Protein AF-A0A7S4HFY6-F1 (afdb_monomer)

Solvent-accessible surface area (backbone atoms only — not comparable to full-atom values): 11626 Å² total; per-residue (Å²): 140,88,80,83,82,82,87,77,89,88,86,88,75,93,57,52,72,69,45,31,59,57,44,48,67,85,54,66,91,51,78,26,32,51,39,30,39,24,33,45,36,43,56,51,23,51,42,40,44,56,41,41,54,79,74,34,48,90,50,49,88,82,44,57,68,70,56,42,44,54,51,50,44,55,39,44,52,53,34,22,58,55,34,53,79,43,59,32,25,39,31,51,62,73,52,61,22,28,47,43,51,46,68,62,47,64,70,71,58,80,90,86,56,68,73,46,76,46,72,65,55,13,42,46,51,17,51,29,38,50,65,54,52,55,75,42,34,63,61,50,48,52,54,51,51,53,51,46,66,76,31,98,78,50,50,69,82,77,54,61,43,44,55,48,48,24,41,68,70,33,40,35,48,65,70,76,73,77,73,75,76,72,78,75,68,83,73,83,77,85,85,86,88,88,83,82,89,134

Secondary structure (DSSP, 8-state):
--------S-SSSTTHHHHHTTSSTTS-SSTTHHHHHHHHHHHHHHHHHHHHHHHTTTTGGGS-HHHHHHHHHHHHHHHHHHHTTS-EEEESSGGG-EEEEHHHHHHH-----S-EE-HHHHHHHHHHIIIIITTTHHHHHHHHHHHHHHSTT--GGG--HHIIIIIIIS--SPPPP---------------------

Sequence (198 aa):
EGFGMSALCFVVIVASASVSARFLPNVEDGPSAESLRCSGCEIVANKLYAALDSKIAKGFKGWPEETRLKKVKAAMKKSCATIKDMQICQMGDGKERRFEDFNAKMQEGGSMSNLSMMPEHANGLADACEGSVIDHAKDLVATMSASVASKRKARLLDFKMRSVVCEQILNVCAKPEPEHQSRFGGDDDDDDDDDREL

Mean predicted aligned error: 13.06 Å

Organism: NCBI:txid72548

Structure (mmCIF, N/CA/C/O backbone):
data_AF-A0A7S4HFY6-F1
#
_entry.id   AF-A0A7S4HFY6-F1
#
loop_
_atom_site.group_PDB
_atom_site.id
_atom_site.type_symbol
_atom_site.label_atom_id
_atom_site.label_alt_id
_atom_site.label_comp_id
_atom_site.label_asym_id
_atom_site.label_entity_id
_atom_site.label_seq_id
_atom_site.pdbx_PDB_ins_code
_atom_site.Cartn_x
_atom_site.Cartn_y
_atom_site.Cartn_z
_atom_site.occupancy
_atom_site.B_iso_or_equiv
_atom_site.auth_seq_id
_atom_site.auth_comp_id
_atom_site.auth_asym_id
_atom_site.auth_atom_id
_atom_site.pdbx_PDB_model_num
ATOM 1 N N . GLU A 1 1 ? -42.250 24.691 7.820 1.00 36.75 1 GLU A N 1
ATOM 2 C CA . GLU A 1 1 ? -41.767 24.420 6.448 1.00 36.75 1 GLU A CA 1
ATOM 3 C C . GLU A 1 1 ? -40.457 25.193 6.300 1.00 36.75 1 GLU A C 1
ATOM 5 O O . GLU A 1 1 ? -40.461 26.376 6.579 1.00 36.75 1 GLU A O 1
ATOM 10 N N . GLY A 1 2 ? -39.263 24.654 6.082 1.00 41.03 2 GLY A N 1
ATOM 11 C CA . GLY A 1 2 ? -38.848 23.383 5.512 1.00 41.03 2 GLY A CA 1
ATOM 12 C C . GLY A 1 2 ? -37.835 23.687 4.408 1.00 41.03 2 GLY A C 1
ATOM 13 O O . GLY A 1 2 ? -38.227 23.709 3.257 1.00 41.03 2 GLY A O 1
ATOM 14 N N . PHE A 1 3 ? -36.566 23.944 4.745 1.00 34.03 3 PHE A N 1
ATOM 15 C CA . PHE A 1 3 ? -35.449 23.863 3.792 1.00 34.03 3 PHE A CA 1
ATOM 16 C C . PHE A 1 3 ? -34.196 23.385 4.532 1.00 34.03 3 PHE A C 1
ATOM 18 O O . PHE A 1 3 ? -33.441 24.157 5.119 1.00 34.03 3 PHE A O 1
ATOM 25 N N . GLY A 1 4 ? -34.025 22.063 4.554 1.00 35.41 4 GLY A N 1
ATOM 26 C CA . GLY A 1 4 ? -32.786 21.421 4.967 1.00 35.41 4 GLY A CA 1
ATOM 27 C C . GLY A 1 4 ? -31.754 21.566 3.855 1.00 35.41 4 GLY A C 1
ATOM 28 O O . GLY A 1 4 ? -31.895 20.962 2.794 1.00 35.41 4 GLY A O 1
ATOM 29 N N . MET A 1 5 ? -30.716 22.363 4.093 1.00 36.34 5 MET A N 1
ATOM 30 C CA . MET A 1 5 ? -29.532 22.386 3.238 1.00 36.34 5 MET A CA 1
ATOM 31 C C . MET A 1 5 ? -28.728 21.109 3.503 1.00 36.34 5 MET A C 1
ATOM 33 O O . MET A 1 5 ? -28.044 20.981 4.518 1.00 36.34 5 MET A O 1
ATOM 37 N N . SER A 1 6 ? -28.844 20.144 2.588 1.00 38.31 6 SER A N 1
ATOM 38 C CA . SER A 1 6 ? -27.922 19.012 2.479 1.00 38.31 6 SER A CA 1
ATOM 39 C C . SER A 1 6 ? -26.538 19.539 2.111 1.00 38.31 6 SER A C 1
ATOM 41 O O . SER A 1 6 ? -26.256 19.825 0.952 1.00 38.31 6 SER A O 1
ATOM 43 N N . ALA A 1 7 ? -25.678 19.679 3.113 1.00 46.34 7 ALA A N 1
ATOM 44 C CA . ALA A 1 7 ? -24.264 19.985 2.954 1.00 46.34 7 ALA A CA 1
ATOM 45 C C . ALA A 1 7 ? -23.445 18.690 3.024 1.00 46.34 7 ALA A C 1
ATOM 47 O O . ALA A 1 7 ? -22.759 18.452 4.010 1.00 46.34 7 ALA A O 1
ATOM 48 N N . LEU A 1 8 ? -23.532 17.818 2.016 1.00 47.03 8 LEU A N 1
ATOM 49 C CA . LEU A 1 8 ? -22.660 16.643 1.904 1.00 47.03 8 LEU A CA 1
ATOM 50 C C . LEU A 1 8 ? -22.388 16.325 0.424 1.00 47.03 8 LEU A C 1
ATOM 52 O O . LEU A 1 8 ? -23.313 16.315 -0.378 1.00 47.03 8 LEU A O 1
ATOM 56 N N . CYS A 1 9 ? -21.126 16.001 0.118 1.00 36.78 9 CYS A N 1
ATOM 57 C CA . CYS A 1 9 ? -20.580 15.525 -1.171 1.00 36.78 9 CYS A CA 1
ATOM 58 C C . CYS A 1 9 ? -20.010 16.554 -2.166 1.00 36.78 9 CYS A C 1
ATOM 60 O O . CYS A 1 9 ? -20.198 16.407 -3.366 1.00 36.78 9 CYS A O 1
ATOM 62 N N . PHE A 1 10 ? -19.216 17.527 -1.710 1.00 33.62 10 PHE A N 1
ATOM 63 C CA . PHE A 1 10 ? -18.368 18.325 -2.615 1.00 33.62 10 PHE A CA 1
ATOM 64 C C . PHE A 1 10 ? -16.946 18.531 -2.069 1.00 33.62 10 PHE A C 1
ATOM 66 O O . PHE A 1 10 ? -16.496 19.658 -1.921 1.00 33.62 10 PHE A O 1
ATOM 73 N N . VAL A 1 11 ? -16.212 17.458 -1.740 1.00 39.31 11 VAL A N 1
ATOM 74 C CA . VAL A 1 11 ? -14.759 17.569 -1.462 1.00 39.31 11 VAL A CA 1
ATOM 75 C C . VAL A 1 11 ? -13.975 16.308 -1.866 1.00 39.31 11 VAL A C 1
ATOM 77 O O . VAL A 1 11 ? -13.240 15.790 -1.046 1.00 39.31 11 VAL A O 1
ATOM 80 N N . VAL A 1 12 ? -14.090 15.768 -3.089 1.00 43.12 12 VAL A N 1
ATOM 81 C CA . VAL A 1 12 ? -13.061 14.820 -3.605 1.00 43.12 12 VAL A CA 1
ATOM 82 C C . VAL A 1 12 ? -13.013 14.794 -5.146 1.00 43.12 12 VAL A C 1
ATOM 84 O O . VAL A 1 12 ? -13.206 13.749 -5.747 1.00 43.12 12 VAL A O 1
ATOM 87 N N . ILE A 1 13 ? -12.824 15.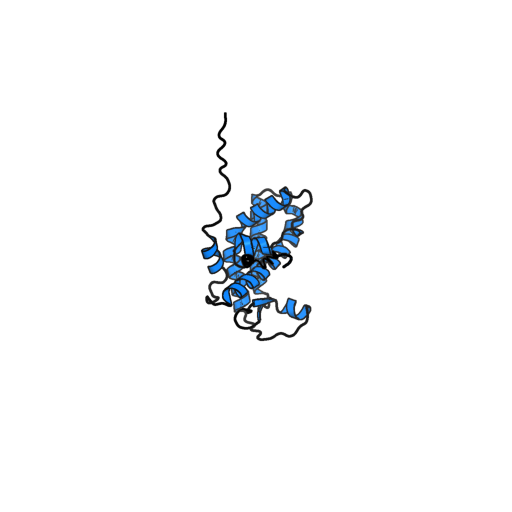923 -5.841 1.00 37.91 13 ILE A N 1
ATOM 88 C CA . ILE A 1 13 ? -12.563 15.868 -7.308 1.00 37.91 13 ILE A CA 1
ATOM 89 C C . ILE A 1 13 ? -11.346 16.711 -7.739 1.00 37.91 13 ILE A C 1
ATOM 91 O O . ILE A 1 13 ? -10.761 16.461 -8.785 1.00 37.91 13 ILE A O 1
ATOM 95 N N . VAL A 1 14 ? -10.848 17.641 -6.915 1.00 36.59 14 VAL A N 1
ATOM 96 C CA . VAL A 1 14 ? -9.807 18.599 -7.362 1.00 36.59 14 VAL A CA 1
ATOM 97 C C . VAL A 1 14 ? -8.360 18.160 -7.037 1.00 36.59 14 VAL A C 1
ATOM 99 O O . VAL A 1 14 ? -7.415 18.864 -7.368 1.00 36.59 14 VAL A O 1
ATOM 102 N N . ALA A 1 15 ? -8.134 16.981 -6.441 1.00 38.09 15 ALA A N 1
ATOM 103 C CA . ALA A 1 15 ? -6.781 16.508 -6.083 1.00 38.09 15 ALA A CA 1
ATOM 104 C C . ALA A 1 15 ? -6.269 15.303 -6.903 1.00 38.09 15 ALA A C 1
ATOM 106 O O . ALA A 1 15 ? -5.137 14.869 -6.696 1.00 38.09 15 ALA A O 1
ATOM 107 N N . SER A 1 16 ? -7.064 14.763 -7.833 1.00 45.66 16 SER A N 1
ATOM 108 C CA . SER A 1 16 ? -6.785 13.450 -8.439 1.00 45.66 16 SER A CA 1
ATOM 109 C C . SER A 1 16 ? -5.559 13.403 -9.359 1.00 45.66 16 SER A C 1
ATOM 111 O O . SER A 1 16 ? -4.837 12.414 -9.331 1.00 45.66 16 SER A O 1
ATOM 113 N N . ALA A 1 17 ? -5.253 14.455 -10.127 1.00 44.78 17 ALA A N 1
ATOM 114 C CA . ALA A 1 17 ? -4.079 14.447 -11.016 1.00 44.78 17 ALA A CA 1
ATOM 115 C C . ALA A 1 17 ? -2.751 14.593 -10.242 1.00 44.78 17 ALA A C 1
ATOM 117 O O . ALA A 1 17 ? -1.749 13.949 -10.552 1.00 44.78 17 ALA A O 1
ATOM 118 N N . SER A 1 18 ? -2.760 15.409 -9.185 1.00 48.50 18 SER A N 1
ATOM 119 C CA . SER A 1 18 ? -1.576 15.714 -8.376 1.00 48.50 18 SER A CA 1
ATOM 120 C C . SER A 1 18 ? -1.136 14.544 -7.498 1.00 48.50 18 SER A C 1
ATOM 122 O O . SER A 1 18 ? 0.041 14.451 -7.167 1.00 48.50 18 SER A O 1
ATOM 124 N N . VAL A 1 19 ? -2.061 13.670 -7.090 1.00 54.03 19 VAL A N 1
ATOM 125 C CA . VAL A 1 19 ? -1.752 12.503 -6.248 1.00 54.03 19 VAL A CA 1
ATOM 126 C C . VAL A 1 19 ? -1.190 11.356 -7.089 1.00 54.03 19 VAL A C 1
ATOM 128 O O . VAL A 1 19 ? -0.182 10.768 -6.700 1.00 54.03 19 VAL A O 1
ATOM 131 N N . SER A 1 20 ? -1.751 11.091 -8.273 1.00 56.44 20 SER A N 1
ATOM 132 C CA . SER A 1 20 ? -1.266 10.012 -9.145 1.00 56.44 20 SER A CA 1
ATOM 133 C C . SER A 1 20 ? 0.149 10.258 -9.672 1.00 56.44 20 SER A C 1
ATOM 135 O O . SER A 1 20 ? 0.945 9.326 -9.717 1.00 56.44 20 SER A O 1
ATOM 137 N N . ALA A 1 21 ? 0.503 11.508 -9.994 1.00 56.56 21 ALA A N 1
ATOM 138 C CA . ALA A 1 21 ? 1.862 11.868 -10.413 1.00 56.56 21 ALA A CA 1
ATOM 139 C C . ALA A 1 21 ? 2.894 11.811 -9.264 1.00 56.56 21 ALA A C 1
ATOM 141 O O . ALA A 1 21 ? 4.092 11.691 -9.507 1.00 56.56 21 ALA A O 1
ATOM 142 N N . ARG A 1 22 ? 2.444 11.885 -8.001 1.00 63.16 22 ARG A N 1
ATOM 143 C CA . ARG A 1 22 ? 3.313 11.778 -6.812 1.00 63.16 22 ARG A CA 1
ATOM 144 C C . ARG A 1 22 ? 3.612 10.338 -6.417 1.00 63.16 22 ARG A C 1
ATOM 146 O O . ARG A 1 22 ? 4.579 10.101 -5.696 1.00 63.16 22 ARG A O 1
ATOM 153 N N . PHE A 1 23 ? 2.798 9.385 -6.860 1.00 63.09 23 PHE A N 1
ATOM 154 C CA . PHE A 1 23 ? 3.057 7.971 -6.643 1.00 63.09 23 PHE A CA 1
ATOM 155 C C . PHE A 1 23 ? 4.089 7.499 -7.677 1.00 63.09 23 PHE A C 1
ATOM 157 O O . PHE A 1 23 ? 3.797 7.456 -8.868 1.00 63.09 23 PHE A O 1
ATOM 164 N N . LEU A 1 24 ? 5.305 7.174 -7.217 1.00 72.56 24 LEU A N 1
ATOM 165 C CA . LEU A 1 24 ? 6.482 6.871 -8.050 1.00 72.56 24 LEU A CA 1
ATOM 166 C C . LEU A 1 24 ? 6.918 8.037 -8.971 1.00 72.56 24 LEU A C 1
ATOM 168 O O . LEU A 1 24 ? 6.854 7.917 -10.196 1.00 72.56 24 LEU A O 1
ATOM 172 N N . PRO A 1 25 ? 7.440 9.145 -8.410 1.00 60.47 25 PRO A N 1
ATOM 173 C CA . PRO A 1 25 ? 7.832 10.326 -9.190 1.00 60.47 25 PRO A CA 1
ATOM 174 C C . PRO A 1 25 ? 9.043 10.086 -10.108 1.00 60.47 25 PRO A C 1
ATOM 176 O O . PRO A 1 25 ? 9.299 10.879 -11.004 1.00 60.47 25 PRO A O 1
ATOM 179 N N . ASN A 1 26 ? 9.790 8.998 -9.890 1.00 65.44 26 ASN A N 1
ATOM 180 C CA . ASN A 1 26 ? 10.953 8.623 -10.700 1.00 65.44 26 ASN A CA 1
ATOM 181 C C . ASN A 1 26 ? 10.586 7.810 -11.955 1.00 65.44 26 ASN A C 1
ATOM 183 O O . ASN A 1 26 ? 11.474 7.434 -12.715 1.00 65.44 26 ASN A O 1
ATOM 187 N N . VAL A 1 27 ? 9.305 7.486 -12.160 1.00 69.69 27 VAL A N 1
ATOM 188 C CA . VAL A 1 27 ? 8.846 6.851 -13.400 1.00 69.69 27 VAL A CA 1
ATOM 189 C C . VAL A 1 27 ? 8.590 7.961 -14.412 1.00 69.69 27 VAL A C 1
ATOM 191 O O . VAL A 1 27 ? 7.642 8.727 -14.246 1.00 69.69 27 VAL A O 1
ATOM 194 N N . GLU A 1 28 ? 9.450 8.047 -15.431 1.00 64.75 28 GLU A N 1
ATOM 195 C CA . GLU A 1 28 ? 9.332 9.030 -16.512 1.00 64.75 28 GLU A CA 1
ATOM 196 C C . GLU A 1 28 ? 7.940 8.970 -17.149 1.00 64.75 28 GLU A C 1
ATOM 198 O O . GLU A 1 28 ? 7.441 7.886 -17.473 1.00 64.75 28 GLU A O 1
ATOM 203 N N . ASP A 1 29 ? 7.308 10.135 -17.317 1.00 60.88 29 ASP A N 1
ATOM 204 C CA . ASP A 1 29 ? 5.995 10.229 -17.942 1.00 60.88 29 ASP A CA 1
ATOM 205 C C . ASP A 1 29 ? 6.076 9.719 -19.386 1.00 60.88 29 ASP A C 1
ATOM 207 O O . ASP A 1 29 ? 6.759 10.257 -20.256 1.00 60.88 29 ASP A O 1
ATOM 211 N N . GLY A 1 30 ? 5.376 8.619 -19.621 1.00 63.72 30 GLY A N 1
ATOM 212 C CA . GLY A 1 30 ? 5.367 7.886 -20.872 1.00 63.72 30 GLY A CA 1
ATOM 213 C C . GLY A 1 30 ? 4.214 6.892 -20.864 1.00 63.72 30 GLY A C 1
ATOM 214 O O . GLY A 1 30 ? 3.564 6.693 -19.836 1.00 63.72 30 GLY A O 1
ATOM 215 N N . PRO A 1 31 ? 3.936 6.216 -21.983 1.00 62.66 31 PRO A N 1
ATOM 216 C CA . PRO A 1 31 ? 2.763 5.355 -22.081 1.00 62.66 31 PRO A CA 1
ATOM 217 C C . PRO A 1 31 ? 2.865 4.085 -21.213 1.00 62.66 31 PRO A C 1
ATOM 219 O O . PRO A 1 31 ? 1.887 3.366 -21.065 1.00 62.66 31 PRO A O 1
ATOM 222 N N . SER A 1 32 ? 4.036 3.813 -20.630 1.00 73.44 32 SER A N 1
ATOM 223 C CA . SER A 1 32 ? 4.265 2.781 -19.613 1.00 73.44 32 SER A CA 1
ATOM 224 C C . SER A 1 32 ? 4.079 3.269 -18.175 1.00 73.44 32 SER A C 1
ATOM 226 O O . SER A 1 32 ? 4.024 2.453 -17.259 1.00 73.44 32 SER A O 1
ATOM 228 N N . ALA A 1 33 ? 4.051 4.585 -17.947 1.00 78.44 33 ALA A N 1
ATOM 229 C CA . ALA A 1 33 ? 4.053 5.159 -16.606 1.00 78.44 33 ALA A CA 1
ATOM 230 C C . ALA A 1 33 ? 2.775 4.812 -15.841 1.00 78.44 33 ALA A C 1
ATOM 232 O O . ALA A 1 33 ? 2.836 4.485 -14.660 1.00 78.44 33 ALA A O 1
ATOM 233 N N . GLU A 1 34 ? 1.628 4.817 -16.520 1.00 80.81 34 GLU A N 1
ATOM 234 C CA . GLU A 1 34 ? 0.341 4.458 -15.923 1.00 80.81 34 GLU A CA 1
ATOM 235 C C . GLU A 1 34 ? 0.302 2.981 -15.504 1.00 80.81 34 GLU A C 1
ATOM 237 O O . GLU A 1 34 ? 0.013 2.676 -14.348 1.00 80.81 34 GLU A O 1
ATOM 242 N N . SER A 1 35 ? 0.718 2.068 -16.388 1.00 83.38 35 SER A N 1
ATOM 243 C CA . SER A 1 35 ? 0.829 0.630 -16.098 1.00 83.38 35 SER A CA 1
ATOM 244 C C . SER A 1 35 ? 1.766 0.341 -14.919 1.00 83.38 35 SER A C 1
ATOM 246 O O . SER A 1 35 ? 1.457 -0.482 -14.051 1.00 83.38 35 SER A O 1
ATOM 248 N N . LEU A 1 36 ? 2.892 1.056 -14.831 1.00 85.62 36 LEU A N 1
ATOM 249 C CA . LEU A 1 36 ? 3.848 0.940 -13.727 1.00 85.62 36 LEU A CA 1
ATOM 250 C C . LEU A 1 36 ? 3.293 1.497 -12.413 1.00 85.62 36 LEU A C 1
ATOM 252 O O . LEU A 1 36 ? 3.405 0.846 -11.375 1.00 85.62 36 LEU A O 1
ATOM 256 N N . ARG A 1 37 ? 2.655 2.672 -12.441 1.00 87.56 37 ARG A N 1
ATOM 257 C CA . ARG A 1 37 ? 1.999 3.260 -11.262 1.00 87.56 37 ARG A CA 1
ATOM 258 C C . ARG A 1 37 ? 0.878 2.355 -10.757 1.00 87.56 37 ARG A C 1
ATOM 260 O O . ARG A 1 37 ? 0.783 2.121 -9.551 1.00 87.56 37 ARG A O 1
ATOM 267 N N . CYS A 1 38 ? 0.082 1.793 -11.664 1.00 87.75 38 CYS A N 1
ATOM 268 C CA . CYS A 1 38 ? -1.009 0.904 -11.302 1.00 87.75 38 CYS A CA 1
ATOM 269 C C . CYS A 1 38 ? -0.507 -0.421 -10.708 1.00 87.75 38 CYS A C 1
ATOM 271 O O . CYS A 1 38 ? -0.865 -0.751 -9.577 1.00 87.75 38 CYS A O 1
ATOM 273 N N . SER A 1 39 ? 0.385 -1.135 -11.400 1.00 89.31 39 SER A N 1
ATOM 274 C CA . SER A 1 39 ? 0.962 -2.397 -10.897 1.00 89.31 39 SER A CA 1
ATOM 275 C C . SER A 1 39 ? 1.740 -2.214 -9.589 1.00 89.31 39 SER A C 1
ATOM 277 O O . SER A 1 39 ? 1.621 -3.012 -8.658 1.00 89.31 39 SER A O 1
ATOM 279 N N . GLY A 1 40 ? 2.463 -1.099 -9.453 1.00 89.50 40 GLY A N 1
ATOM 280 C CA . GLY A 1 40 ? 3.104 -0.709 -8.202 1.00 89.50 40 GLY A CA 1
ATOM 281 C C . GLY A 1 40 ? 2.105 -0.513 -7.060 1.00 89.50 40 GLY A C 1
ATOM 282 O O . GLY A 1 40 ? 2.323 -0.982 -5.939 1.00 89.50 40 GLY A O 1
ATOM 283 N N . CYS A 1 41 ? 0.971 0.130 -7.341 1.00 89.62 41 CYS A N 1
ATOM 284 C CA . CYS A 1 41 ? -0.084 0.294 -6.354 1.00 89.62 41 CYS A CA 1
ATOM 285 C C . CYS A 1 41 ? -0.756 -1.029 -5.982 1.00 89.62 41 CYS A C 1
ATOM 287 O O . CYS A 1 41 ? -1.077 -1.233 -4.812 1.00 89.62 41 CYS A O 1
ATOM 289 N N . GLU A 1 42 ? -0.931 -1.958 -6.923 1.00 90.62 42 GLU A N 1
ATOM 290 C CA . GLU A 1 42 ? -1.465 -3.292 -6.630 1.00 90.62 42 GLU A CA 1
ATOM 291 C C . GLU A 1 42 ? -0.590 -4.043 -5.622 1.00 90.62 42 GLU A C 1
ATOM 293 O O . GLU A 1 42 ? -1.109 -4.600 -4.649 1.00 90.62 42 GLU A O 1
ATOM 298 N N . ILE A 1 43 ? 0.736 -3.997 -5.792 1.00 90.50 43 ILE A N 1
ATOM 299 C CA . ILE A 1 43 ? 1.692 -4.585 -4.842 1.00 90.50 43 ILE A CA 1
ATOM 300 C C . ILE A 1 43 ? 1.505 -3.969 -3.451 1.00 90.50 43 ILE A C 1
ATOM 302 O O . ILE A 1 43 ? 1.357 -4.691 -2.458 1.00 90.50 43 ILE A O 1
ATOM 306 N N . VAL A 1 44 ? 1.453 -2.636 -3.378 1.00 89.81 44 VAL A N 1
ATOM 307 C CA . VAL A 1 44 ? 1.228 -1.906 -2.125 1.00 89.81 44 VAL A CA 1
ATOM 308 C C . VAL A 1 44 ? -0.104 -2.310 -1.488 1.00 89.81 44 VAL A C 1
ATOM 310 O O . VAL A 1 44 ? -0.139 -2.697 -0.319 1.00 89.81 44 VAL A O 1
ATOM 313 N N . ALA A 1 45 ? -1.198 -2.295 -2.249 1.00 89.12 45 ALA A N 1
ATOM 314 C CA . ALA A 1 45 ? -2.533 -2.640 -1.775 1.00 89.12 45 ALA A CA 1
ATOM 315 C C . ALA A 1 45 ? -2.602 -4.076 -1.237 1.00 89.12 45 ALA A C 1
ATOM 317 O O . ALA A 1 45 ? -3.206 -4.307 -0.186 1.00 89.12 45 ALA A O 1
ATOM 318 N N . ASN A 1 46 ? -1.934 -5.028 -1.891 1.00 88.62 46 ASN A N 1
ATOM 319 C CA . ASN A 1 46 ? -1.860 -6.415 -1.436 1.00 88.62 46 ASN A CA 1
ATOM 320 C C . ASN A 1 46 ? -1.105 -6.541 -0.102 1.00 88.62 46 ASN A C 1
ATOM 322 O O . ASN A 1 46 ? -1.568 -7.229 0.813 1.00 88.62 46 ASN A O 1
ATOM 326 N N . LYS A 1 47 ? 0.019 -5.831 0.070 1.00 89.06 47 LYS A N 1
ATOM 327 C CA . LYS A 1 47 ? 0.763 -5.820 1.346 1.00 89.06 47 LYS A CA 1
ATOM 328 C C . LYS A 1 47 ? 0.001 -5.130 2.473 1.00 89.06 47 LYS A C 1
ATOM 330 O O . LYS A 1 47 ? 0.077 -5.558 3.630 1.00 89.06 47 LYS A O 1
ATOM 335 N N . LEU A 1 48 ? -0.742 -4.074 2.158 1.00 87.19 48 LEU A N 1
ATOM 336 C CA . LEU A 1 48 ? -1.627 -3.416 3.114 1.00 87.19 48 LEU A CA 1
ATOM 337 C C . LEU A 1 48 ? -2.749 -4.352 3.548 1.00 87.19 48 LEU A C 1
ATOM 339 O O . LEU A 1 48 ? -2.967 -4.519 4.746 1.00 87.19 48 LEU A O 1
ATOM 343 N N . TYR A 1 49 ? -3.407 -5.013 2.595 1.00 87.56 49 TYR A N 1
ATOM 344 C CA . TYR A 1 49 ? -4.457 -5.982 2.881 1.00 87.56 49 TYR A CA 1
ATOM 345 C C . TYR A 1 49 ? -3.960 -7.095 3.807 1.00 87.56 49 TYR A C 1
ATOM 347 O O . TYR A 1 49 ? -4.543 -7.296 4.870 1.00 87.56 49 TYR A O 1
ATOM 355 N N . ALA A 1 50 ? -2.836 -7.740 3.481 1.00 85.94 50 ALA A N 1
ATOM 356 C CA . ALA A 1 50 ? -2.273 -8.817 4.298 1.00 85.94 50 ALA A CA 1
ATOM 357 C C . ALA A 1 50 ? -1.951 -8.375 5.742 1.00 85.94 50 ALA A C 1
ATOM 359 O O . ALA A 1 50 ? -2.168 -9.117 6.707 1.00 85.94 50 ALA A O 1
ATOM 360 N N . ALA A 1 51 ? -1.451 -7.151 5.930 1.00 86.00 51 ALA A N 1
ATOM 361 C CA . ALA A 1 51 ? -1.150 -6.635 7.264 1.00 86.00 51 ALA A CA 1
ATOM 362 C C . ALA A 1 51 ? -2.397 -6.226 8.052 1.00 86.00 51 ALA A C 1
ATOM 364 O O . ALA A 1 51 ? -2.458 -6.456 9.263 1.00 86.00 51 ALA A O 1
ATOM 365 N N . LEU A 1 52 ? -3.379 -5.618 7.386 1.00 84.50 52 LEU A N 1
ATOM 366 C CA . LEU A 1 52 ? -4.649 -5.242 8.000 1.00 84.50 52 LEU A CA 1
ATOM 367 C C . LEU A 1 52 ? -5.456 -6.489 8.381 1.00 84.50 52 LEU A C 1
ATOM 369 O O . LEU A 1 52 ? -6.013 -6.543 9.479 1.00 84.50 52 LEU A O 1
ATOM 373 N N . ASP A 1 53 ? -5.459 -7.509 7.528 1.00 83.12 53 ASP A N 1
ATOM 374 C CA . ASP A 1 53 ? -6.125 -8.776 7.805 1.00 83.12 53 ASP A CA 1
ATOM 375 C C . ASP A 1 53 ? -5.516 -9.478 9.027 1.00 83.12 53 ASP A C 1
ATOM 377 O O . ASP A 1 53 ? -6.180 -9.680 10.047 1.00 83.12 53 ASP A O 1
ATOM 381 N N . SER A 1 54 ? -4.208 -9.739 8.984 1.00 80.56 54 SER A N 1
ATOM 382 C CA . SER A 1 54 ? -3.526 -10.497 10.038 1.00 80.56 54 SER A CA 1
ATOM 383 C C . SER A 1 54 ? -3.525 -9.808 11.410 1.00 80.56 54 SER A C 1
ATOM 385 O O . SER A 1 54 ? -3.543 -10.491 12.436 1.00 80.56 54 SER A O 1
ATOM 387 N N . LYS A 1 55 ? -3.498 -8.466 11.465 1.00 79.19 55 LYS A N 1
ATOM 388 C CA . LYS A 1 55 ? -3.266 -7.721 12.723 1.00 79.19 55 LYS A CA 1
ATOM 389 C C . LYS A 1 55 ? -4.442 -6.887 13.208 1.00 79.19 55 LYS A C 1
ATOM 391 O O . LYS A 1 55 ? -4.486 -6.555 14.393 1.00 79.19 55 LYS A O 1
ATOM 396 N N . ILE A 1 56 ? -5.350 -6.486 12.322 1.00 83.44 56 ILE A N 1
ATOM 397 C CA . ILE A 1 56 ? -6.365 -5.468 12.628 1.00 83.44 56 ILE A CA 1
ATOM 398 C C . ILE A 1 56 ? -7.784 -6.022 12.505 1.00 83.44 56 ILE A C 1
ATOM 400 O O . ILE A 1 56 ? -8.632 -5.653 13.320 1.00 83.44 56 ILE A O 1
ATOM 404 N N . ALA A 1 57 ? -8.042 -6.956 11.584 1.00 79.19 57 ALA A N 1
ATOM 405 C CA . ALA A 1 57 ? -9.392 -7.436 11.282 1.00 79.19 57 ALA A CA 1
ATOM 406 C C . ALA A 1 57 ? -10.191 -7.898 12.513 1.00 79.19 57 ALA A C 1
ATOM 408 O O . ALA A 1 57 ? -11.367 -7.560 12.642 1.00 79.19 57 ALA A O 1
ATOM 409 N N . LYS A 1 58 ? -9.555 -8.611 13.453 1.00 77.44 58 LYS A N 1
ATOM 410 C CA . LYS A 1 58 ? -10.224 -9.145 14.655 1.00 77.44 58 LYS A CA 1
ATOM 411 C C . LYS A 1 58 ? -10.672 -8.071 15.655 1.00 77.44 58 LYS A C 1
ATOM 413 O O . LYS A 1 58 ? -11.643 -8.290 16.369 1.00 77.44 58 LYS A O 1
ATOM 418 N N . GLY A 1 59 ? -9.980 -6.933 15.728 1.00 79.31 59 GLY A N 1
ATOM 419 C CA . GLY A 1 59 ? -10.219 -5.903 16.749 1.00 79.31 59 GLY A CA 1
ATOM 420 C C . GLY A 1 59 ? -10.831 -4.608 16.222 1.00 79.31 59 GLY A C 1
ATOM 421 O O . GLY A 1 59 ? -11.370 -3.829 17.005 1.00 79.31 59 GLY A O 1
ATOM 422 N N . PHE A 1 60 ? -10.800 -4.388 14.904 1.00 82.94 60 PHE A N 1
ATOM 423 C CA . PHE A 1 60 ? -11.138 -3.105 14.287 1.00 82.94 60 PHE A CA 1
ATOM 424 C C . PHE A 1 60 ? -12.490 -2.545 14.748 1.00 82.94 60 PHE A C 1
ATOM 426 O O . PHE A 1 60 ? -12.553 -1.412 15.218 1.00 82.94 60 PHE A O 1
ATOM 433 N N . LYS A 1 61 ? -13.564 -3.346 14.700 1.00 80.88 61 LYS A N 1
ATOM 434 C CA . LYS A 1 61 ? -14.924 -2.899 15.055 1.00 80.88 61 LYS A CA 1
ATOM 435 C C . LYS A 1 61 ? -15.061 -2.471 16.522 1.00 80.88 61 LYS A C 1
ATOM 437 O O . LYS A 1 61 ? -15.831 -1.560 16.808 1.00 80.88 61 LYS A O 1
ATOM 442 N N . GLY A 1 62 ? -14.319 -3.100 17.432 1.00 82.38 62 GLY A N 1
ATOM 443 C CA . GLY A 1 62 ? -14.388 -2.814 18.869 1.00 82.38 62 GLY A CA 1
ATOM 444 C C . GLY A 1 62 ? -13.535 -1.627 19.314 1.00 82.38 62 GLY A C 1
ATOM 445 O O . GLY A 1 62 ? -13.685 -1.162 20.439 1.00 82.38 62 GLY A O 1
ATOM 446 N N . TRP A 1 63 ? -12.633 -1.134 18.464 1.00 86.94 63 TRP A N 1
ATOM 447 C CA . TRP A 1 63 ? -11.738 -0.040 18.830 1.00 86.94 63 TRP A CA 1
ATOM 448 C C . TRP A 1 63 ? -12.360 1.337 18.585 1.00 86.94 63 TRP A C 1
ATOM 450 O O . TRP A 1 63 ? -13.077 1.504 17.592 1.00 86.94 63 TRP A O 1
ATOM 460 N N . PRO A 1 64 ? -12.033 2.335 19.429 1.00 88.94 64 PRO A N 1
ATOM 461 C CA . PRO A 1 64 ? -12.338 3.730 19.142 1.00 88.94 64 PRO A CA 1
ATOM 462 C C . PRO A 1 64 ? -11.549 4.211 17.917 1.00 88.94 64 PRO A C 1
ATOM 464 O O . PRO A 1 64 ? -10.487 3.670 17.592 1.00 88.94 64 PRO A O 1
ATOM 467 N N . GLU A 1 65 ? -12.062 5.239 17.243 1.00 86.31 65 GLU A N 1
ATOM 468 C CA . GLU A 1 65 ? -11.524 5.740 15.972 1.00 86.31 65 GLU A CA 1
ATOM 469 C C . GLU A 1 65 ? -10.035 6.101 16.049 1.00 86.31 65 GLU A C 1
ATOM 471 O O . GLU A 1 65 ? -9.250 5.663 15.210 1.00 86.31 65 GLU A O 1
ATOM 476 N N . GLU A 1 66 ? -9.612 6.792 17.109 1.00 88.81 66 GLU A N 1
ATOM 477 C CA . GLU A 1 66 ? -8.206 7.153 17.317 1.00 88.81 66 GLU A CA 1
ATOM 478 C C . GLU A 1 66 ? -7.297 5.913 17.390 1.00 88.81 66 GLU A C 1
ATOM 480 O O . GLU A 1 66 ? -6.211 5.869 16.806 1.00 88.81 66 GLU A O 1
ATOM 485 N N . THR A 1 67 ? -7.772 4.849 18.047 1.00 89.94 67 THR A N 1
ATOM 486 C CA . THR A 1 67 ? -7.039 3.580 18.124 1.00 89.94 67 THR A CA 1
ATOM 487 C C . THR A 1 67 ? -7.011 2.875 16.772 1.00 89.94 67 THR A C 1
ATOM 489 O O . THR A 1 67 ? -5.964 2.338 16.402 1.00 89.94 67 THR A O 1
ATOM 492 N N . ARG A 1 68 ? -8.111 2.902 16.004 1.00 87.94 68 ARG A N 1
ATOM 493 C CA . ARG A 1 68 ? -8.135 2.375 14.628 1.00 87.94 68 ARG A CA 1
ATOM 494 C C . ARG A 1 68 ? -7.105 3.091 13.769 1.00 87.94 68 ARG A C 1
ATOM 496 O O . ARG A 1 68 ? -6.278 2.421 13.159 1.00 87.94 68 ARG A O 1
ATOM 503 N N . LEU A 1 69 ? -7.097 4.422 13.790 1.00 88.88 69 LEU A N 1
ATOM 504 C CA . LEU A 1 69 ? -6.158 5.234 13.026 1.00 88.88 69 LEU A CA 1
ATOM 505 C C . LEU A 1 69 ? -4.708 4.935 13.407 1.00 88.88 69 LEU A C 1
ATOM 507 O O . LEU A 1 69 ? -3.886 4.662 12.534 1.00 88.88 69 LEU A O 1
ATOM 511 N N . LYS A 1 70 ? -4.394 4.896 14.706 1.00 90.19 70 LYS A N 1
ATOM 512 C CA . LYS A 1 70 ? -3.045 4.577 15.191 1.00 90.19 70 LYS A CA 1
ATOM 513 C C . LYS A 1 70 ? -2.591 3.182 14.757 1.00 90.19 70 LYS A C 1
ATOM 515 O O . LYS A 1 70 ? -1.458 3.016 14.306 1.00 90.19 70 LYS A O 1
ATOM 520 N N . LYS A 1 71 ? -3.462 2.174 14.882 1.00 89.00 71 LYS A N 1
ATOM 521 C CA . LYS A 1 71 ? -3.162 0.786 14.497 1.00 89.00 71 LYS A CA 1
ATOM 522 C C . LYS A 1 71 ? -2.996 0.649 12.986 1.00 89.00 71 LYS A C 1
ATOM 524 O O . LYS A 1 71 ? -2.018 0.043 12.559 1.00 89.00 71 LYS A O 1
ATOM 529 N N . VAL A 1 72 ? -3.898 1.236 12.198 1.00 88.31 72 VAL A N 1
ATOM 530 C CA . VAL A 1 72 ? -3.834 1.230 10.730 1.00 88.31 72 VAL A CA 1
ATOM 531 C C . VAL A 1 72 ? -2.566 1.926 10.248 1.00 88.31 72 VAL A C 1
ATOM 533 O O . VAL A 1 72 ? -1.812 1.314 9.502 1.00 88.31 72 VAL A O 1
ATOM 536 N N . LYS A 1 73 ? -2.245 3.121 10.757 1.00 89.00 73 LYS A N 1
ATOM 537 C CA . LYS A 1 73 ? -1.011 3.842 10.403 1.00 89.00 73 LYS A CA 1
ATOM 538 C C . LYS A 1 73 ? 0.248 3.028 10.725 1.00 89.00 73 LYS A C 1
ATOM 540 O O . LYS A 1 73 ? 1.166 2.952 9.913 1.00 89.00 73 LYS A O 1
ATOM 545 N N . ALA A 1 74 ? 0.287 2.377 11.890 1.00 89.38 74 ALA A N 1
ATOM 546 C CA . ALA A 1 74 ? 1.405 1.515 12.271 1.00 89.38 74 ALA A CA 1
ATOM 547 C C . ALA A 1 74 ? 1.518 0.265 11.379 1.00 89.38 74 ALA A C 1
ATOM 549 O O . ALA A 1 74 ? 2.626 -0.138 11.021 1.00 89.38 74 ALA A O 1
ATOM 550 N N . ALA A 1 75 ? 0.388 -0.346 11.012 1.00 88.25 75 ALA A N 1
ATOM 551 C CA . ALA A 1 75 ? 0.363 -1.479 10.094 1.00 88.25 75 ALA A CA 1
ATOM 552 C C . ALA A 1 75 ? 0.817 -1.071 8.689 1.00 88.25 75 ALA A C 1
ATOM 554 O O . ALA A 1 75 ? 1.687 -1.739 8.146 1.00 88.25 75 ALA A O 1
ATOM 555 N N . MET A 1 76 ? 0.314 0.051 8.164 1.00 87.81 76 MET A N 1
ATOM 556 C CA . MET A 1 76 ? 0.730 0.630 6.884 1.00 87.81 76 MET A CA 1
ATOM 557 C C . MET A 1 76 ? 2.231 0.881 6.844 1.00 87.81 76 MET A C 1
ATOM 559 O O . MET A 1 76 ? 2.904 0.366 5.961 1.00 87.81 76 MET A O 1
ATOM 563 N N . LYS A 1 77 ? 2.776 1.592 7.842 1.00 89.38 77 LYS A N 1
ATOM 564 C CA . LYS A 1 77 ? 4.213 1.885 7.906 1.00 89.38 77 LYS A CA 1
ATOM 565 C C . LYS A 1 77 ? 5.049 0.606 7.884 1.00 89.38 77 LYS A C 1
ATOM 567 O O . LYS A 1 77 ? 6.034 0.512 7.158 1.00 89.38 77 LYS A O 1
ATOM 572 N N . LYS A 1 78 ? 4.636 -0.403 8.657 1.00 89.38 78 LYS A N 1
ATOM 573 C CA . LYS A 1 78 ? 5.320 -1.699 8.671 1.00 89.38 78 LYS A CA 1
ATOM 574 C C . LYS A 1 78 ? 5.194 -2.427 7.328 1.00 89.38 78 LYS A C 1
ATOM 576 O O . LYS A 1 78 ? 6.178 -3.006 6.891 1.00 89.38 78 LYS A O 1
ATOM 581 N N . SER A 1 79 ? 4.029 -2.392 6.680 1.00 89.62 79 SER A N 1
ATOM 582 C CA . SER A 1 79 ? 3.836 -2.975 5.347 1.00 89.62 79 SER A CA 1
ATOM 583 C C . SER A 1 79 ? 4.715 -2.308 4.298 1.00 89.62 79 SER A C 1
ATOM 585 O O . SER A 1 79 ? 5.389 -3.020 3.563 1.00 89.62 79 SER A O 1
ATOM 587 N N . CYS A 1 80 ? 4.762 -0.973 4.261 1.00 90.19 80 CYS A N 1
ATOM 588 C CA . CYS A 1 80 ? 5.617 -0.239 3.329 1.00 90.19 80 CYS A CA 1
ATOM 589 C C . CYS A 1 80 ? 7.094 -0.603 3.527 1.00 90.19 80 CYS A C 1
ATOM 591 O O . CYS A 1 80 ? 7.793 -0.863 2.556 1.00 90.19 80 CYS A O 1
ATOM 593 N N . ALA A 1 81 ? 7.553 -0.735 4.779 1.00 89.81 81 ALA A N 1
ATOM 594 C CA . ALA A 1 81 ? 8.919 -1.172 5.066 1.00 89.81 81 ALA A CA 1
ATOM 595 C C . ALA A 1 81 ? 9.219 -2.582 4.524 1.00 89.81 81 ALA A C 1
ATOM 597 O O . ALA A 1 81 ? 10.283 -2.790 3.956 1.00 89.81 81 ALA A O 1
ATOM 598 N N . THR A 1 82 ? 8.272 -3.526 4.623 1.00 90.12 82 THR A N 1
ATOM 599 C CA . THR A 1 82 ? 8.472 -4.893 4.098 1.00 90.12 82 THR A CA 1
ATOM 6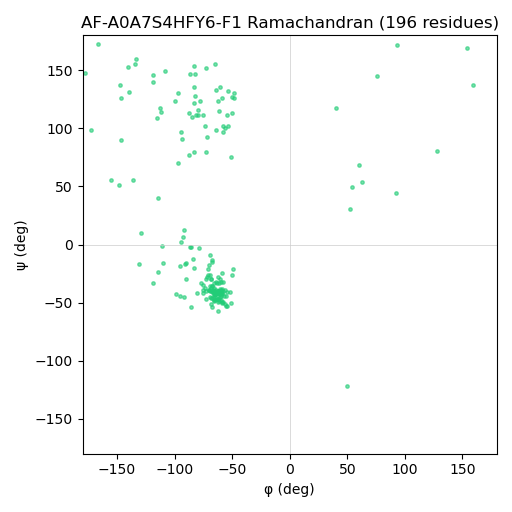00 C C . THR A 1 82 ? 8.552 -4.976 2.574 1.00 90.12 82 THR A C 1
ATOM 602 O O . THR A 1 82 ? 8.958 -6.008 2.051 1.00 90.12 82 THR A O 1
ATOM 605 N N . ILE A 1 83 ? 8.168 -3.918 1.849 1.00 89.69 83 ILE A N 1
ATOM 606 C CA . ILE A 1 83 ? 8.328 -3.868 0.389 1.00 89.69 83 ILE A CA 1
ATOM 607 C C . ILE A 1 83 ? 9.812 -3.792 0.015 1.00 89.69 83 ILE A C 1
ATOM 609 O O . ILE A 1 83 ? 10.196 -4.350 -1.006 1.00 89.69 83 ILE A O 1
ATOM 613 N N . LYS A 1 84 ? 10.660 -3.189 0.862 1.00 87.81 84 LYS A N 1
ATOM 614 C CA . LYS A 1 84 ? 12.111 -3.086 0.618 1.00 87.81 84 LYS A CA 1
ATOM 615 C C . LYS A 1 84 ? 12.795 -4.453 0.545 1.00 87.81 84 LYS A C 1
ATOM 617 O O . LYS A 1 84 ? 13.778 -4.603 -0.167 1.00 87.81 84 LYS A O 1
ATOM 622 N N . ASP A 1 85 ? 12.237 -5.446 1.234 1.00 87.81 85 ASP A N 1
ATOM 623 C CA . ASP A 1 85 ? 12.741 -6.821 1.249 1.00 87.81 85 ASP A CA 1
ATOM 624 C C . ASP A 1 85 ? 12.189 -7.673 0.087 1.00 87.81 85 ASP A C 1
ATOM 626 O O . ASP A 1 85 ? 12.513 -8.856 -0.032 1.00 87.81 85 ASP A O 1
ATOM 630 N N . MET A 1 86 ? 11.314 -7.113 -0.757 1.00 87.94 86 MET A N 1
ATOM 631 C CA . MET A 1 86 ? 10.734 -7.832 -1.889 1.00 87.94 86 MET A CA 1
ATOM 632 C C . MET A 1 86 ? 11.660 -7.834 -3.099 1.00 87.94 86 MET A C 1
ATOM 634 O O . MET A 1 86 ? 12.328 -6.851 -3.415 1.00 87.94 86 MET A O 1
ATOM 638 N N . GLN A 1 87 ? 11.602 -8.924 -3.857 1.00 88.12 87 GLN A N 1
ATOM 639 C CA . GLN A 1 87 ? 12.265 -9.033 -5.149 1.00 88.12 87 GLN A CA 1
ATOM 640 C C . GLN A 1 87 ? 11.339 -8.496 -6.240 1.00 88.12 87 GLN A C 1
ATOM 642 O O . GLN A 1 87 ? 10.694 -9.258 -6.955 1.00 88.12 87 GLN A O 1
ATOM 647 N N . ILE A 1 88 ? 11.238 -7.169 -6.331 1.00 88.38 88 ILE A N 1
ATOM 648 C CA . ILE A 1 88 ? 10.420 -6.519 -7.357 1.00 88.38 88 ILE A CA 1
ATOM 649 C C . ILE A 1 88 ? 11.158 -6.531 -8.693 1.00 88.38 88 ILE A C 1
ATOM 651 O O . ILE A 1 88 ? 12.271 -6.012 -8.807 1.00 88.38 88 ILE A O 1
ATOM 655 N N . CYS A 1 89 ? 10.516 -7.094 -9.711 1.00 86.69 89 CYS A N 1
ATOM 656 C CA . CYS A 1 89 ? 10.961 -7.020 -11.092 1.00 86.69 89 CYS A CA 1
ATOM 657 C C . CYS A 1 89 ? 10.041 -6.110 -11.906 1.00 86.69 89 CYS A C 1
ATOM 659 O O . CYS A 1 89 ? 8.843 -6.005 -11.646 1.00 86.69 89 CYS A O 1
ATOM 661 N N . GLN A 1 90 ? 10.609 -5.457 -12.910 1.00 86.75 90 GLN A N 1
ATOM 662 C CA . GLN A 1 90 ? 9.861 -4.846 -13.995 1.00 86.75 90 GLN A CA 1
ATOM 663 C C . GLN A 1 90 ? 9.851 -5.823 -15.171 1.00 86.75 90 GLN A C 1
ATOM 665 O O . GLN A 1 90 ? 10.903 -6.341 -15.543 1.00 86.75 90 GLN A O 1
ATOM 670 N N . MET A 1 91 ? 8.678 -6.092 -15.737 1.00 85.19 91 MET A N 1
ATOM 671 C CA . MET A 1 91 ? 8.509 -7.001 -16.876 1.00 85.19 91 MET A CA 1
ATOM 672 C C . MET A 1 91 ? 7.616 -6.382 -17.948 1.00 85.19 91 MET A C 1
ATOM 674 O O . MET A 1 91 ? 6.810 -5.503 -17.641 1.00 85.19 91 MET A O 1
ATOM 678 N N . GLY A 1 92 ? 7.724 -6.889 -19.178 1.00 81.12 92 GLY A N 1
ATOM 679 C CA . GLY A 1 92 ? 6.926 -6.456 -20.327 1.00 81.12 92 GLY A CA 1
ATOM 680 C C . GLY A 1 92 ? 7.594 -5.365 -21.167 1.00 81.12 92 GLY A C 1
ATOM 681 O O . GLY A 1 92 ? 8.626 -4.798 -20.800 1.00 81.12 92 GLY A O 1
ATOM 682 N N . ASP A 1 93 ? 6.981 -5.059 -22.308 1.00 76.94 93 ASP A N 1
ATOM 683 C CA . ASP A 1 93 ? 7.527 -4.150 -23.314 1.00 76.94 93 ASP A CA 1
ATOM 684 C C . ASP A 1 93 ? 6.626 -2.938 -23.532 1.00 76.94 93 ASP A C 1
ATOM 686 O O . ASP A 1 93 ? 5.399 -3.015 -23.453 1.00 76.94 93 ASP A O 1
ATOM 690 N N . GLY A 1 94 ? 7.245 -1.789 -23.818 1.00 75.12 94 GLY A N 1
ATOM 691 C CA . GLY A 1 94 ? 6.524 -0.553 -24.113 1.00 75.12 94 GLY A CA 1
ATOM 692 C C . GLY A 1 94 ? 5.455 -0.237 -23.062 1.00 75.12 94 GLY A C 1
ATOM 693 O O . GLY A 1 94 ? 5.767 -0.109 -21.880 1.00 75.12 94 GLY A O 1
ATOM 694 N N . LYS A 1 95 ? 4.195 -0.126 -23.499 1.00 73.69 95 LYS A N 1
ATOM 695 C CA . LYS A 1 95 ? 3.042 0.260 -22.663 1.00 73.69 95 LYS A CA 1
ATOM 696 C C . LYS A 1 95 ? 2.626 -0.802 -21.637 1.00 73.69 95 LYS A C 1
ATOM 698 O O . LYS A 1 95 ? 1.935 -0.474 -20.677 1.00 73.69 95 LYS A O 1
ATOM 703 N N . GLU A 1 96 ? 3.058 -2.049 -21.808 1.00 77.44 96 GLU A N 1
ATOM 704 C CA . GLU A 1 96 ? 2.684 -3.174 -20.938 1.00 77.44 96 GLU A CA 1
ATOM 705 C C . GLU A 1 96 ? 3.681 -3.409 -19.797 1.00 77.44 96 GLU A C 1
ATOM 707 O O . GLU A 1 96 ? 3.561 -4.378 -19.045 1.00 77.44 96 GLU A O 1
ATOM 712 N N . ARG A 1 97 ? 4.668 -2.517 -19.643 1.00 83.69 97 ARG A N 1
ATOM 713 C CA . ARG A 1 97 ? 5.618 -2.579 -18.533 1.00 83.69 97 ARG A CA 1
ATOM 714 C C . ARG A 1 97 ? 4.892 -2.509 -17.192 1.00 83.69 97 ARG A C 1
ATOM 716 O O . ARG A 1 97 ? 4.160 -1.558 -16.921 1.00 83.69 97 ARG A O 1
ATOM 723 N N . ARG A 1 98 ? 5.159 -3.487 -16.330 1.00 87.12 98 ARG A N 1
ATOM 724 C CA . ARG A 1 98 ? 4.552 -3.606 -15.001 1.00 87.12 98 ARG A CA 1
ATOM 725 C C . ARG A 1 98 ? 5.556 -4.069 -13.957 1.00 87.12 98 ARG A C 1
ATOM 727 O O . ARG A 1 98 ? 6.513 -4.767 -14.286 1.00 87.12 98 ARG A O 1
ATOM 734 N N . PHE A 1 99 ? 5.316 -3.690 -12.707 1.00 88.44 99 PHE A N 1
ATOM 735 C CA . PHE A 1 99 ? 6.014 -4.260 -11.561 1.00 88.44 99 PHE A CA 1
ATOM 736 C C . PHE A 1 99 ? 5.356 -5.576 -11.143 1.00 88.44 99 PHE A C 1
ATOM 738 O O . PHE A 1 99 ? 4.135 -5.648 -11.024 1.00 88.44 99 PHE A O 1
ATOM 745 N N . GLU A 1 100 ? 6.161 -6.599 -10.871 1.00 86.56 100 GLU A N 1
ATOM 746 C CA . GLU A 1 100 ? 5.714 -7.861 -10.279 1.00 86.56 100 GLU A CA 1
ATOM 747 C C . GLU A 1 100 ? 6.653 -8.302 -9.147 1.00 86.56 100 GLU A C 1
ATOM 749 O O . GLU A 1 100 ? 7.823 -7.923 -9.089 1.00 86.56 100 GLU A O 1
ATOM 754 N N . ASP A 1 101 ? 6.127 -9.104 -8.220 1.00 87.50 101 ASP A N 1
ATOM 755 C CA . ASP A 1 101 ? 6.940 -9.813 -7.230 1.00 87.50 101 ASP A CA 1
ATOM 756 C C . ASP A 1 101 ? 7.507 -11.076 -7.885 1.00 87.50 101 ASP A C 1
ATOM 758 O O . ASP A 1 101 ? 6.768 -12.014 -8.193 1.00 87.50 101 ASP A O 1
ATOM 762 N N . PHE A 1 102 ? 8.822 -11.103 -8.090 1.00 85.56 102 PHE A N 1
ATOM 763 C CA . PHE A 1 102 ? 9.518 -12.213 -8.730 1.00 85.56 102 PHE A CA 1
ATOM 764 C C . PHE A 1 102 ? 9.259 -13.547 -8.022 1.00 85.56 102 PHE A C 1
ATOM 766 O O . PHE A 1 102 ? 9.048 -14.563 -8.682 1.00 85.56 102 PHE A O 1
ATOM 773 N N . ASN A 1 103 ? 9.214 -13.556 -6.686 1.00 85.62 103 ASN A N 1
ATOM 774 C CA . ASN A 1 103 ? 8.988 -14.788 -5.931 1.00 85.62 103 ASN A CA 1
ATOM 775 C C . ASN A 1 103 ? 7.564 -15.304 -6.104 1.00 85.62 103 ASN A C 1
ATOM 777 O O . ASN A 1 103 ? 7.370 -16.510 -6.250 1.00 85.62 103 ASN A O 1
ATOM 781 N N . ALA A 1 104 ? 6.579 -14.405 -6.126 1.00 82.81 104 ALA A N 1
ATOM 782 C CA . ALA A 1 104 ? 5.205 -14.780 -6.439 1.00 82.81 104 ALA A CA 1
ATOM 783 C C . ALA A 1 104 ? 5.112 -15.331 -7.871 1.00 82.81 104 ALA A C 1
ATOM 785 O O . ALA A 1 104 ? 4.496 -16.371 -8.095 1.00 82.81 104 ALA A O 1
ATOM 786 N N . LYS A 1 105 ? 5.811 -14.703 -8.825 1.00 82.00 105 LYS A N 1
ATOM 787 C CA . LYS A 1 105 ? 5.776 -15.120 -10.228 1.00 82.00 105 LYS A CA 1
ATOM 788 C C . LYS A 1 105 ? 6.427 -16.473 -10.484 1.00 82.00 105 LYS A C 1
ATOM 790 O O . LYS A 1 105 ? 5.895 -17.283 -11.238 1.00 82.00 105 LYS A O 1
ATOM 795 N N . MET A 1 106 ? 7.554 -16.740 -9.828 1.00 82.94 106 MET A N 1
ATOM 796 C CA . MET A 1 106 ? 8.219 -18.044 -9.885 1.00 82.94 106 MET A CA 1
ATOM 797 C C . MET A 1 106 ? 7.328 -19.169 -9.344 1.00 82.94 106 MET A C 1
ATOM 799 O O . MET A 1 106 ? 7.404 -20.290 -9.840 1.00 82.94 106 MET A O 1
ATOM 803 N N . GLN A 1 107 ? 6.482 -18.885 -8.349 1.00 83.25 107 GLN A N 1
ATOM 804 C CA . GLN A 1 107 ? 5.556 -19.869 -7.777 1.00 83.25 107 GLN A CA 1
ATOM 805 C C . GLN A 1 107 ? 4.350 -20.152 -8.678 1.00 83.25 107 GLN A C 1
ATOM 807 O O . GLN A 1 107 ? 3.883 -21.287 -8.714 1.00 83.25 107 GLN A O 1
ATOM 812 N N . GLU A 1 108 ? 3.855 -19.148 -9.406 1.00 79.62 108 GLU A N 1
ATOM 813 C CA . GLU A 1 108 ? 2.769 -19.321 -10.384 1.00 79.62 108 GLU A CA 1
ATOM 814 C C . GLU A 1 108 ? 3.210 -20.136 -11.611 1.00 79.62 108 GLU A C 1
ATOM 816 O O . GLU A 1 108 ? 2.390 -20.809 -12.235 1.00 79.62 108 GLU A O 1
ATOM 821 N N . GLY A 1 109 ? 4.508 -20.115 -11.925 1.00 69.81 109 GLY A N 1
ATOM 822 C CA . GLY A 1 109 ? 5.063 -20.722 -13.128 1.00 69.81 109 GLY A CA 1
ATOM 823 C C . GLY A 1 109 ? 4.787 -19.877 -14.377 1.00 69.81 109 GLY A C 1
ATOM 824 O O . GLY A 1 109 ? 3.759 -19.217 -14.507 1.00 69.81 109 GLY A O 1
ATOM 825 N N . GLY A 1 110 ? 5.731 -19.865 -15.319 1.00 68.19 110 GLY A N 1
ATOM 826 C CA . GLY A 1 110 ? 5.576 -19.136 -16.579 1.00 68.19 110 GLY A CA 1
ATOM 827 C C . GLY A 1 110 ? 6.896 -18.713 -17.212 1.00 68.19 110 GLY A C 1
ATOM 828 O O . GLY A 1 110 ? 7.959 -18.803 -16.602 1.00 68.19 110 GLY A O 1
ATOM 829 N N . SER A 1 111 ? 6.811 -18.248 -18.459 1.00 69.81 111 SER A N 1
ATOM 830 C CA . SER A 1 111 ? 7.936 -17.627 -19.158 1.00 69.81 111 SER A CA 1
ATOM 831 C C . SER A 1 111 ? 8.043 -16.161 -18.751 1.00 69.81 111 SER A C 1
ATOM 833 O O . SER A 1 111 ? 7.066 -15.419 -18.847 1.00 69.81 111 SER A O 1
ATOM 835 N N . MET A 1 112 ? 9.229 -15.744 -18.317 1.00 72.81 112 MET A N 1
ATOM 836 C CA . MET A 1 112 ? 9.537 -14.346 -18.024 1.00 72.81 112 MET A CA 1
ATOM 837 C C . MET A 1 112 ? 10.284 -13.747 -19.210 1.00 72.81 112 MET A C 1
ATOM 839 O O . MET A 1 112 ? 11.330 -14.254 -19.609 1.00 72.81 112 MET A O 1
ATOM 843 N N . SER A 1 113 ? 9.752 -12.668 -19.771 1.00 72.00 113 SER A N 1
ATOM 844 C CA . SER A 1 113 ? 10.369 -11.920 -20.867 1.00 72.00 113 SER A CA 1
ATOM 845 C C . SER A 1 113 ? 10.644 -10.484 -20.430 1.00 72.00 113 SER A C 1
ATOM 847 O O . SER A 1 113 ? 9.834 -9.876 -19.729 1.00 72.00 113 SER A O 1
ATOM 849 N N . ASN A 1 114 ? 11.803 -9.957 -20.839 1.00 75.88 114 ASN A N 1
ATOM 850 C CA . ASN A 1 114 ? 12.231 -8.576 -20.583 1.00 75.88 114 ASN A CA 1
ATOM 851 C C . ASN A 1 114 ? 12.191 -8.190 -19.095 1.00 75.88 114 ASN A C 1
ATOM 853 O O . ASN A 1 114 ? 11.639 -7.164 -18.706 1.00 75.88 114 ASN A O 1
ATOM 857 N N . LEU A 1 115 ? 12.778 -9.055 -18.264 1.00 80.81 115 LEU A N 1
ATOM 858 C CA . LEU A 1 115 ? 12.853 -8.886 -16.819 1.00 80.81 115 LEU A CA 1
ATOM 859 C C . LEU A 1 115 ? 14.031 -7.985 -16.427 1.00 80.81 115 LEU A C 1
ATOM 861 O O . LEU A 1 115 ? 15.189 -8.306 -16.688 1.00 80.81 115 LEU A O 1
ATOM 865 N N . SER A 1 116 ? 13.721 -6.888 -15.742 1.00 82.44 116 SER A N 1
ATOM 866 C CA . SER A 1 116 ? 14.687 -6.025 -15.064 1.00 82.44 116 SER A CA 1
ATOM 867 C C . SER A 1 116 ? 14.484 -6.129 -13.555 1.00 82.44 116 SER A C 1
ATOM 869 O O . SER A 1 116 ? 13.419 -5.790 -13.039 1.00 82.44 116 SER A O 1
ATOM 871 N N . MET A 1 117 ? 15.496 -6.615 -12.838 1.00 80.81 117 MET A N 1
ATOM 872 C CA . MET A 1 117 ? 15.501 -6.687 -11.376 1.00 80.81 117 MET A CA 1
ATOM 873 C C . MET A 1 117 ? 16.537 -5.721 -10.829 1.00 80.81 117 MET A C 1
ATOM 875 O O . MET A 1 117 ? 17.735 -5.905 -11.027 1.00 80.81 117 MET A O 1
ATOM 879 N N . MET A 1 118 ? 16.057 -4.704 -10.127 1.00 81.00 118 MET A N 1
ATOM 880 C CA . MET A 1 118 ? 16.881 -3.652 -9.552 1.00 81.00 118 MET A CA 1
ATOM 881 C C . MET A 1 118 ? 16.338 -3.308 -8.158 1.00 81.00 118 MET A C 1
ATOM 883 O O . MET A 1 118 ? 15.122 -3.126 -8.016 1.00 81.00 118 MET A O 1
ATOM 887 N N . PRO A 1 119 ? 17.186 -3.245 -7.112 1.00 80.50 119 PRO A N 1
ATOM 888 C CA . PRO A 1 119 ? 16.745 -2.916 -5.751 1.00 80.50 119 PRO A CA 1
ATOM 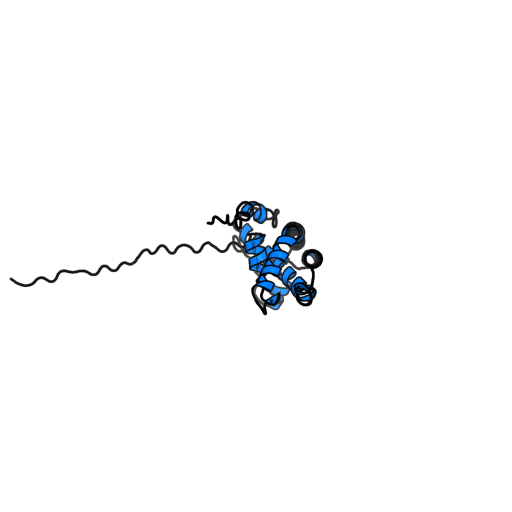889 C C . PRO A 1 119 ? 16.057 -1.543 -5.662 1.00 80.50 119 PRO A C 1
ATOM 891 O O . PRO A 1 119 ? 15.213 -1.313 -4.796 1.00 80.50 119 PRO A O 1
ATOM 894 N N . GLU A 1 120 ? 16.362 -0.641 -6.592 1.00 85.69 120 GLU A N 1
ATOM 895 C CA . GLU A 1 120 ? 15.747 0.674 -6.753 1.00 85.69 120 GLU A CA 1
ATOM 896 C C . GLU A 1 120 ? 14.228 0.589 -6.960 1.00 85.69 120 GLU A C 1
ATOM 898 O O . GLU A 1 120 ? 13.503 1.466 -6.494 1.00 85.69 120 GLU A O 1
ATOM 903 N N . HIS A 1 121 ? 13.719 -0.470 -7.599 1.00 85.38 121 HIS A N 1
ATOM 904 C CA . HIS A 1 121 ? 12.280 -0.653 -7.808 1.00 85.38 121 HIS A CA 1
ATOM 905 C C . HIS A 1 121 ? 11.545 -0.921 -6.489 1.00 85.38 121 HIS A C 1
ATOM 907 O O . HIS A 1 121 ? 10.522 -0.295 -6.204 1.00 85.38 121 HIS A O 1
ATOM 913 N N . ALA A 1 122 ? 12.091 -1.810 -5.656 1.00 85.75 122 ALA A N 1
ATOM 914 C CA . ALA A 1 122 ? 11.535 -2.126 -4.343 1.00 85.75 122 ALA A CA 1
ATOM 915 C C . ALA A 1 122 ? 11.616 -0.918 -3.395 1.00 85.75 122 ALA A C 1
ATOM 917 O O . ALA A 1 122 ? 10.635 -0.581 -2.729 1.00 85.75 122 ALA A O 1
ATOM 918 N N . ASN A 1 123 ? 12.756 -0.218 -3.389 1.00 87.31 123 ASN A N 1
ATOM 919 C CA . ASN A 1 123 ? 12.939 0.999 -2.599 1.00 87.31 123 ASN A CA 1
ATOM 920 C C . ASN A 1 123 ? 11.980 2.113 -3.039 1.00 87.31 123 ASN A C 1
ATOM 922 O O . ASN A 1 123 ? 11.283 2.678 -2.199 1.00 87.31 123 ASN A O 1
ATOM 926 N N . GLY A 1 124 ? 11.861 2.358 -4.347 1.00 86.00 124 GLY A N 1
ATOM 927 C CA . GLY A 1 124 ? 10.949 3.362 -4.891 1.00 86.00 124 GLY A CA 1
ATOM 928 C C . GLY A 1 124 ? 9.484 3.089 -4.541 1.00 86.00 124 GLY A C 1
ATOM 929 O O . GLY A 1 124 ? 8.765 4.008 -4.151 1.00 86.00 124 GLY A O 1
ATOM 930 N N . LEU A 1 125 ? 9.043 1.827 -4.607 1.00 87.25 125 LEU A N 1
ATOM 931 C CA . LEU A 1 125 ? 7.693 1.433 -4.189 1.00 87.25 125 LEU A CA 1
ATOM 932 C C . LEU A 1 125 ? 7.471 1.586 -2.685 1.00 87.25 125 LEU A C 1
ATOM 934 O O . LEU A 1 125 ? 6.400 2.023 -2.264 1.00 87.25 125 LEU A O 1
ATOM 938 N N . ALA A 1 126 ? 8.462 1.234 -1.868 1.00 88.62 126 ALA A N 1
ATOM 939 C CA . ALA A 1 126 ? 8.378 1.382 -0.423 1.00 88.62 126 ALA A CA 1
ATOM 940 C C . ALA A 1 126 ? 8.287 2.856 -0.004 1.00 88.62 126 ALA A C 1
ATOM 942 O O . ALA A 1 126 ? 7.459 3.201 0.840 1.00 88.62 126 ALA A O 1
ATOM 943 N N . ASP A 1 127 ? 9.085 3.722 -0.626 1.00 87.31 127 ASP A N 1
ATOM 944 C CA . ASP A 1 127 ? 9.089 5.155 -0.341 1.00 87.31 127 ASP A CA 1
ATOM 945 C C . ASP A 1 127 ? 7.798 5.822 -0.855 1.00 87.31 127 ASP A C 1
ATOM 947 O O . ASP A 1 127 ? 7.197 6.630 -0.146 1.00 87.31 127 ASP A O 1
ATOM 951 N N . ALA A 1 128 ? 7.286 5.417 -2.026 1.00 85.31 128 ALA A N 1
ATOM 952 C CA . ALA A 1 128 ? 5.975 5.854 -2.521 1.00 85.31 128 ALA A CA 1
ATOM 953 C C . ALA A 1 128 ? 4.822 5.379 -1.614 1.00 85.31 128 ALA A C 1
ATOM 955 O O . ALA A 1 128 ? 3.885 6.128 -1.341 1.00 85.31 128 ALA A O 1
ATOM 956 N N . CYS A 1 129 ? 4.901 4.152 -1.092 1.00 87.12 129 CYS A N 1
ATOM 957 C CA . CYS A 1 129 ? 3.955 3.640 -0.103 1.00 87.12 129 CYS A CA 1
ATOM 958 C C . CYS A 1 129 ? 3.980 4.487 1.176 1.00 87.12 129 CYS A C 1
ATOM 960 O O . CYS A 1 129 ? 2.923 4.878 1.674 1.00 87.12 129 CYS A O 1
ATOM 962 N N . GLU A 1 130 ? 5.171 4.803 1.696 1.00 85.75 130 GLU A N 1
ATOM 963 C CA . GLU A 1 130 ? 5.316 5.607 2.911 1.00 85.75 130 GLU A CA 1
ATOM 964 C C . GLU A 1 130 ? 4.813 7.043 2.704 1.00 85.75 130 GLU A C 1
ATOM 966 O O . GLU A 1 130 ? 4.089 7.551 3.558 1.00 85.75 130 GLU A O 1
ATOM 971 N N . GLY A 1 131 ? 5.128 7.664 1.564 1.00 79.31 131 GLY A N 1
ATOM 972 C CA . GLY A 1 131 ? 4.732 9.036 1.252 1.00 79.31 131 GLY A CA 1
ATOM 973 C C . GLY A 1 131 ? 3.248 9.203 0.925 1.00 79.31 131 GLY A C 1
ATOM 974 O O . GLY A 1 131 ? 2.636 10.168 1.360 1.00 79.31 131 GLY A O 1
ATOM 975 N N . SER A 1 132 ? 2.636 8.279 0.180 1.00 73.62 132 SER A N 1
ATOM 976 C CA . SER A 1 132 ? 1.256 8.465 -0.290 1.00 73.62 132 SER A CA 1
ATOM 977 C C . SER A 1 132 ? 0.220 7.806 0.620 1.00 73.62 132 SER A C 1
ATOM 979 O O . SER A 1 132 ? -0.801 8.401 0.949 1.00 73.62 132 SER A O 1
ATOM 981 N N . VAL A 1 133 ? 0.450 6.574 1.078 1.00 69.62 133 VAL A N 1
ATOM 982 C CA . VAL A 1 133 ? -0.594 5.816 1.792 1.00 69.62 133 VAL A CA 1
ATOM 983 C C . VAL A 1 133 ? -0.755 6.289 3.237 1.00 69.62 133 VAL A C 1
ATOM 985 O O . VAL A 1 133 ? -1.864 6.274 3.777 1.00 69.62 133 VAL A O 1
ATOM 988 N N . ILE A 1 134 ? 0.332 6.723 3.880 1.00 72.81 134 ILE A N 1
ATOM 989 C CA . ILE A 1 134 ? 0.291 7.177 5.275 1.00 72.81 134 ILE A CA 1
ATOM 990 C C . ILE A 1 134 ? -0.486 8.488 5.414 1.00 72.81 134 ILE A C 1
ATOM 992 O O . ILE A 1 134 ? -1.228 8.648 6.390 1.00 72.81 134 ILE A O 1
ATOM 996 N N . ASP A 1 135 ? -0.356 9.389 4.443 1.00 77.88 135 ASP A N 1
ATOM 997 C CA . ASP A 1 135 ? -1.076 10.664 4.425 1.00 77.88 135 ASP A CA 1
ATOM 998 C C . ASP A 1 135 ? -2.589 10.449 4.275 1.00 77.88 135 ASP A C 1
ATOM 1000 O O . ASP A 1 135 ? -3.385 11.120 4.935 1.00 77.88 135 ASP A O 1
ATOM 1004 N N . HIS A 1 136 ? -2.983 9.404 3.543 1.00 81.31 136 HIS A N 1
ATOM 1005 C CA . HIS A 1 136 ? -4.377 8.994 3.353 1.00 81.31 136 HIS A CA 1
ATOM 1006 C C . HIS A 1 136 ? -4.884 7.962 4.377 1.00 81.31 136 HIS A C 1
ATOM 1008 O O . HIS A 1 136 ? -5.966 7.388 4.223 1.00 81.31 136 HIS A O 1
ATOM 1014 N N . ALA A 1 137 ? -4.150 7.722 5.471 1.00 81.19 137 ALA A N 1
ATOM 1015 C CA . ALA A 1 137 ? -4.554 6.749 6.489 1.00 81.19 137 ALA A CA 1
ATOM 1016 C C . ALA A 1 137 ? -5.918 7.079 7.125 1.00 81.19 137 ALA A C 1
ATOM 1018 O O . ALA A 1 137 ? -6.665 6.169 7.489 1.00 81.19 137 ALA A O 1
ATOM 1019 N N . LYS A 1 138 ? -6.252 8.372 7.250 1.00 83.56 138 LYS A N 1
ATOM 1020 C CA . LYS A 1 138 ? -7.559 8.827 7.752 1.00 83.56 138 LYS A CA 1
ATOM 1021 C C . LYS A 1 138 ? -8.691 8.441 6.799 1.00 83.56 138 LYS A C 1
ATOM 1023 O O . LYS A 1 138 ? -9.665 7.837 7.248 1.00 83.56 138 LYS A O 1
ATOM 1028 N N . ASP A 1 139 ? -8.524 8.708 5.506 1.00 83.31 139 ASP A N 1
ATOM 1029 C CA . ASP A 1 139 ? -9.506 8.369 4.470 1.00 83.31 139 ASP A CA 1
ATOM 1030 C C . ASP A 1 139 ? -9.722 6.854 4.382 1.00 83.31 139 ASP A C 1
ATOM 1032 O O . ASP A 1 139 ? -10.861 6.379 4.299 1.00 83.31 139 ASP A O 1
ATOM 1036 N N . LEU A 1 140 ? -8.645 6.066 4.506 1.00 81.94 140 LEU A N 1
ATOM 1037 C CA . LEU A 1 140 ? -8.763 4.611 4.525 1.00 81.94 140 LEU A CA 1
ATOM 1038 C C . LEU A 1 140 ? -9.556 4.122 5.746 1.00 81.94 140 LEU A C 1
ATOM 1040 O O . LEU A 1 140 ? -10.461 3.300 5.604 1.00 81.94 140 LEU A O 1
ATOM 1044 N N . VAL A 1 141 ? -9.265 4.635 6.946 1.00 84.38 141 VAL A N 1
ATOM 1045 C CA . VAL A 1 141 ? -9.982 4.251 8.178 1.00 84.38 141 VAL A CA 1
ATOM 1046 C C . VAL A 1 141 ? -11.460 4.624 8.104 1.00 84.38 141 VAL A C 1
ATOM 1048 O O . VAL A 1 141 ? -12.302 3.828 8.537 1.00 84.38 141 VAL A O 1
ATOM 1051 N N . ALA A 1 142 ? -11.785 5.791 7.543 1.00 84.31 142 ALA A N 1
ATOM 1052 C CA . ALA A 1 142 ? -13.160 6.225 7.323 1.00 84.31 142 ALA A CA 1
ATOM 1053 C C . ALA A 1 142 ? -13.892 5.266 6.369 1.00 84.31 142 ALA A C 1
ATOM 1055 O O . ALA A 1 142 ? -14.948 4.729 6.715 1.00 84.31 142 ALA A O 1
ATOM 1056 N N . THR A 1 143 ? -13.279 4.946 5.227 1.00 81.88 143 THR A N 1
ATOM 1057 C CA . THR A 1 143 ? -13.844 4.041 4.211 1.00 81.88 143 THR A CA 1
ATOM 1058 C C . THR A 1 143 ? -14.040 2.618 4.748 1.00 81.88 143 THR A C 1
ATOM 1060 O O . THR A 1 143 ? -15.086 1.989 4.543 1.00 81.88 143 THR A O 1
ATOM 1063 N N . MET A 1 144 ? -13.065 2.108 5.505 1.00 80.31 144 MET A N 1
ATOM 1064 C CA . MET A 1 144 ? -13.156 0.809 6.176 1.00 80.31 144 MET A CA 1
ATOM 1065 C C . MET A 1 144 ? -14.259 0.801 7.241 1.00 80.31 144 MET A C 1
ATOM 1067 O O . MET A 1 144 ? -15.023 -0.160 7.333 1.00 80.31 144 MET A O 1
ATOM 1071 N N . SER A 1 145 ? -14.380 1.872 8.030 1.00 80.69 145 SER A N 1
ATOM 1072 C CA . SER A 1 145 ? -15.416 1.992 9.063 1.00 80.69 145 SER A CA 1
ATOM 1073 C C . SER A 1 145 ? -16.819 2.042 8.455 1.00 80.69 145 SER A C 1
ATOM 1075 O O . SER A 1 145 ? -17.704 1.330 8.931 1.00 80.69 145 SER A O 1
ATOM 1077 N N . ALA A 1 146 ? -17.011 2.789 7.364 1.00 79.19 146 ALA A N 1
ATOM 1078 C CA . ALA A 1 146 ? -18.270 2.832 6.619 1.00 79.19 146 ALA A CA 1
ATOM 1079 C C . ALA A 1 146 ? -18.639 1.463 6.017 1.00 79.19 146 ALA A C 1
ATOM 1081 O O . ALA A 1 146 ? -19.792 1.026 6.083 1.00 79.19 146 ALA A O 1
ATOM 1082 N N . SER A 1 147 ? -17.654 0.731 5.491 1.00 73.19 147 SER A N 1
ATOM 1083 C CA . SER A 1 147 ? -17.861 -0.610 4.924 1.00 73.19 147 SER A CA 1
ATOM 1084 C C . SER A 1 147 ? -18.252 -1.650 5.981 1.00 73.19 147 SER A C 1
ATOM 1086 O O . SER A 1 147 ? -19.132 -2.478 5.747 1.00 73.19 147 SER A O 1
ATOM 1088 N N . VAL A 1 148 ? -17.642 -1.591 7.168 1.00 73.19 148 VAL A N 1
ATOM 1089 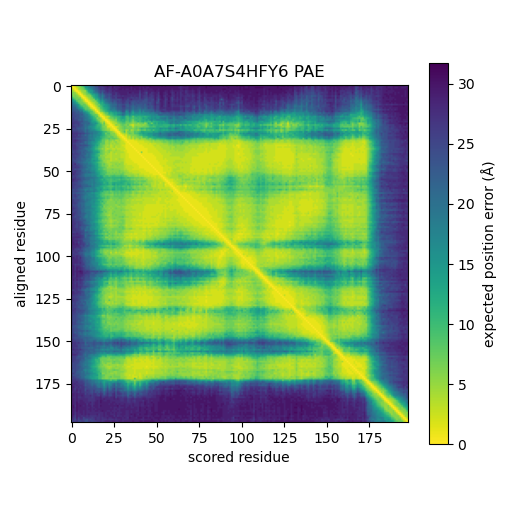C CA . VAL A 1 148 ? -17.982 -2.476 8.298 1.00 73.19 148 VAL A CA 1
ATOM 1090 C C . VAL A 1 148 ? -19.331 -2.099 8.930 1.00 73.19 148 VAL A C 1
ATOM 1092 O O . VAL A 1 148 ? -20.028 -2.972 9.447 1.00 73.19 148 VAL A O 1
ATOM 1095 N N . ALA A 1 149 ? -19.721 -0.821 8.890 1.00 70.50 149 ALA A N 1
ATOM 1096 C CA . ALA A 1 149 ? -21.006 -0.350 9.411 1.00 70.50 149 ALA A CA 1
ATOM 1097 C C . ALA A 1 149 ? -22.191 -0.706 8.495 1.00 70.50 149 ALA A C 1
ATOM 1099 O O . ALA A 1 149 ? -23.233 -1.139 8.982 1.00 70.50 149 ALA A O 1
ATOM 1100 N N . SER A 1 150 ? -22.025 -0.564 7.176 1.00 63.34 150 SER A N 1
ATOM 1101 C CA . SER A 1 150 ? -23.086 -0.794 6.179 1.00 63.34 150 SER A CA 1
ATOM 1102 C C . SER A 1 150 ? -23.465 -2.268 6.004 1.00 63.34 150 SER A C 1
ATOM 1104 O O . SER A 1 150 ? -24.600 -2.587 5.654 1.00 63.34 150 SER A O 1
ATOM 1106 N N . LYS A 1 151 ? -22.546 -3.196 6.282 1.00 63.97 151 LYS A N 1
ATOM 1107 C CA . LYS A 1 151 ? -22.766 -4.637 6.114 1.00 63.97 151 LYS A CA 1
ATOM 1108 C C . LYS A 1 151 ? -22.715 -5.336 7.474 1.00 63.97 151 LYS A C 1
ATOM 1110 O O . LYS A 1 151 ? -21.644 -5.544 8.035 1.00 63.97 151 LYS A O 1
ATOM 1115 N N . ARG A 1 152 ? -23.873 -5.798 7.974 1.00 51.41 152 ARG A N 1
ATOM 1116 C CA . ARG A 1 152 ? -24.045 -6.493 9.279 1.00 51.41 152 ARG A CA 1
ATOM 1117 C C . ARG A 1 152 ? -23.061 -7.654 9.539 1.00 51.41 152 ARG A C 1
ATOM 1119 O O . ARG A 1 152 ? -22.861 -8.013 10.697 1.00 51.41 152 ARG A O 1
ATOM 1126 N N . LYS A 1 153 ? -22.460 -8.232 8.491 1.00 54.53 153 LYS A N 1
ATOM 1127 C CA . LYS A 1 153 ? -21.467 -9.321 8.540 1.00 54.53 153 LYS A CA 1
ATOM 1128 C C . LYS A 1 153 ? -20.182 -9.044 7.740 1.00 54.53 153 LYS A C 1
ATOM 1130 O O . LYS A 1 153 ? -19.408 -9.980 7.563 1.00 54.53 153 LYS A O 1
ATOM 1135 N N . ALA A 1 154 ? -19.946 -7.822 7.245 1.00 57.19 154 ALA A N 1
ATOM 1136 C CA . ALA A 1 154 ? -18.722 -7.567 6.484 1.00 57.19 154 ALA A CA 1
ATOM 1137 C C . ALA A 1 154 ? -17.503 -7.792 7.364 1.00 57.19 154 ALA A C 1
ATOM 1139 O O . ALA A 1 154 ? -17.345 -7.177 8.424 1.00 57.19 154 ALA A O 1
ATOM 1140 N N . ARG A 1 155 ? -16.636 -8.679 6.893 1.00 61.12 155 ARG A N 1
ATOM 1141 C CA . ARG A 1 155 ? -15.289 -8.791 7.419 1.00 61.12 155 ARG A CA 1
ATOM 1142 C C . ARG A 1 155 ? -14.452 -7.733 6.709 1.00 61.12 155 ARG A C 1
ATOM 1144 O O . ARG A 1 155 ? -14.729 -7.382 5.565 1.00 61.12 155 ARG A O 1
ATOM 1151 N N . LEU A 1 156 ? -13.387 -7.266 7.359 1.00 62.44 156 LEU A N 1
ATOM 1152 C CA . LEU A 1 156 ? -12.347 -6.491 6.667 1.00 62.44 156 LEU A CA 1
ATOM 1153 C C . LEU A 1 156 ? -11.860 -7.211 5.389 1.00 62.44 156 LEU A C 1
ATOM 1155 O O . LEU A 1 156 ? -11.436 -6.564 4.443 1.00 62.44 156 LEU A O 1
ATOM 1159 N N . LEU A 1 157 ? -11.973 -8.542 5.368 1.00 57.62 157 LEU A N 1
ATOM 1160 C CA . LEU A 1 157 ? -11.640 -9.429 4.258 1.00 57.62 157 LEU A CA 1
ATOM 1161 C C . LEU A 1 157 ? -12.438 -9.170 2.969 1.00 57.62 157 LEU A C 1
ATOM 1163 O O . LEU A 1 157 ? -11.894 -9.389 1.893 1.00 57.62 157 LEU A O 1
ATOM 1167 N N . ASP A 1 158 ? -13.681 -8.683 3.060 1.00 65.81 158 ASP A N 1
ATOM 1168 C CA . ASP A 1 158 ? -14.528 -8.373 1.892 1.00 65.81 158 ASP A CA 1
ATOM 1169 C C . ASP A 1 158 ? -14.165 -7.027 1.236 1.00 65.81 158 ASP A C 1
ATOM 1171 O O . ASP A 1 158 ? -14.769 -6.608 0.243 1.00 65.81 158 ASP A O 1
ATOM 1175 N N . PHE A 1 159 ? -13.213 -6.303 1.826 1.00 70.62 159 PHE A N 1
ATOM 1176 C CA . PHE A 1 159 ? -12.792 -4.993 1.369 1.00 70.62 159 PHE A CA 1
ATOM 1177 C C . PHE A 1 159 ? -11.832 -5.131 0.184 1.00 70.62 159 PHE A C 1
ATOM 1179 O O . PHE A 1 159 ? -10.720 -5.643 0.322 1.00 70.62 159 PHE A O 1
ATOM 1186 N N . LYS A 1 160 ? -12.244 -4.640 -0.991 1.00 80.56 160 LYS A N 1
ATOM 1187 C CA . LYS A 1 160 ? -11.404 -4.602 -2.197 1.00 80.56 160 LYS A CA 1
ATOM 1188 C C . LYS A 1 160 ? -10.321 -3.528 -2.051 1.00 80.56 160 LYS A C 1
ATOM 1190 O O . LYS A 1 160 ? -10.460 -2.428 -2.584 1.00 80.56 160 LYS A O 1
ATOM 1195 N N . MET A 1 161 ? -9.249 -3.859 -1.326 1.00 81.44 161 MET A N 1
ATOM 1196 C CA . MET A 1 161 ? -8.169 -2.928 -0.971 1.00 81.44 161 MET A CA 1
ATOM 1197 C C . MET A 1 161 ? -7.558 -2.246 -2.195 1.00 81.44 161 MET A C 1
ATOM 1199 O O . MET A 1 161 ? -7.345 -1.041 -2.172 1.00 81.44 161 MET A O 1
ATOM 1203 N N . ARG A 1 162 ? -7.360 -2.997 -3.284 1.00 84.31 162 ARG A N 1
ATOM 1204 C CA . ARG A 1 162 ? -6.899 -2.463 -4.570 1.00 84.31 162 ARG A CA 1
ATOM 1205 C C . ARG A 1 162 ? -7.781 -1.327 -5.078 1.00 84.31 162 ARG A C 1
ATOM 1207 O O . ARG A 1 162 ? -7.269 -0.264 -5.384 1.00 84.31 162 ARG A O 1
ATOM 1214 N N . SER A 1 163 ? -9.095 -1.536 -5.159 1.00 82.94 163 SER A N 1
ATOM 1215 C CA . SER A 1 163 ? -10.004 -0.521 -5.706 1.00 82.94 163 SER A CA 1
ATOM 1216 C C . SER A 1 163 ? -10.010 0.729 -4.827 1.00 82.94 163 SER A C 1
ATOM 1218 O O . SER A 1 163 ? -9.917 1.846 -5.319 1.00 82.94 163 SER A O 1
ATOM 1220 N N . VAL A 1 164 ? -10.002 0.562 -3.506 1.00 82.44 164 VAL A N 1
ATOM 1221 C 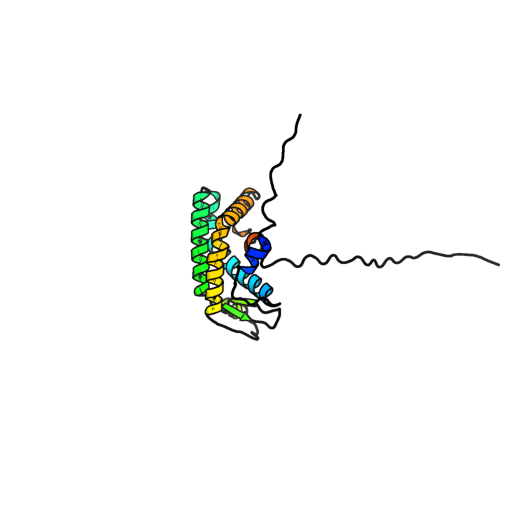CA . VAL A 1 164 ? -9.987 1.714 -2.599 1.00 82.44 164 VAL A CA 1
ATOM 1222 C C . VAL A 1 164 ? -8.657 2.462 -2.675 1.00 82.44 164 VAL A C 1
ATOM 1224 O O . VAL A 1 164 ? -8.645 3.667 -2.878 1.00 82.44 164 VAL A O 1
ATOM 1227 N N . VAL A 1 165 ? -7.526 1.770 -2.545 1.00 83.19 165 VAL A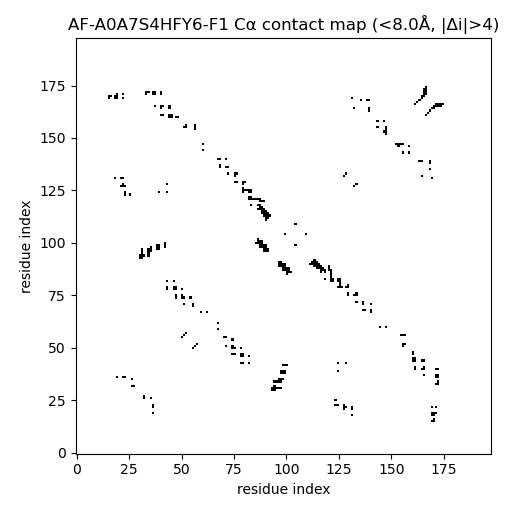 N 1
ATOM 1228 C CA . VAL A 1 165 ? -6.215 2.429 -2.505 1.00 83.19 165 VAL A CA 1
ATOM 1229 C C . VAL A 1 165 ? -5.825 2.955 -3.886 1.00 83.19 165 VAL A C 1
ATOM 1231 O O . VAL A 1 165 ? -5.440 4.110 -4.004 1.00 83.19 165 VAL A O 1
ATOM 1234 N N . CYS A 1 166 ? -5.963 2.150 -4.936 1.00 85.44 166 CYS A N 1
ATOM 1235 C CA . CYS A 1 166 ? -5.437 2.474 -6.260 1.00 85.44 166 CYS A CA 1
ATOM 1236 C C . CYS A 1 166 ? -6.409 3.231 -7.160 1.00 85.44 166 CYS A C 1
ATOM 1238 O O . CYS A 1 166 ? -5.952 4.006 -7.994 1.00 85.44 166 CYS A O 1
ATOM 1240 N N . GLU A 1 167 ? -7.721 3.030 -7.015 1.00 85.12 167 GLU A N 1
ATOM 1241 C CA . GLU A 1 167 ? -8.722 3.712 -7.851 1.00 85.12 167 GLU A CA 1
ATOM 1242 C C . GLU A 1 167 ? -9.310 4.929 -7.119 1.00 85.12 167 GLU A C 1
ATOM 1244 O O . GLU A 1 167 ? -9.441 5.984 -7.723 1.00 85.12 167 GLU A O 1
ATOM 1249 N N . GLN A 1 168 ? -9.624 4.823 -5.821 1.00 80.12 168 GLN A N 1
ATOM 1250 C CA . GLN A 1 168 ? -10.306 5.908 -5.091 1.00 80.12 168 GLN A CA 1
ATOM 1251 C C . GLN A 1 168 ? -9.348 6.883 -4.394 1.00 80.12 168 GLN A C 1
ATOM 1253 O O . GLN A 1 168 ? -9.560 8.088 -4.456 1.00 80.12 168 GLN A O 1
ATOM 1258 N N . ILE A 1 169 ? -8.319 6.376 -3.708 1.00 78.81 169 ILE A N 1
ATOM 1259 C CA . ILE A 1 169 ? -7.405 7.208 -2.909 1.00 78.81 169 ILE A CA 1
ATOM 1260 C C . ILE A 1 169 ? -6.284 7.779 -3.782 1.00 78.81 169 ILE A C 1
ATOM 1262 O O . ILE A 1 169 ? -6.064 8.986 -3.789 1.00 78.81 169 ILE A O 1
ATOM 1266 N N . LEU A 1 170 ? -5.564 6.920 -4.511 1.00 78.75 170 LEU A N 1
ATOM 1267 C CA . LEU A 1 170 ? -4.396 7.320 -5.305 1.00 78.75 170 LEU A CA 1
ATOM 1268 C C . LEU A 1 170 ? -4.726 7.611 -6.775 1.00 78.75 170 LEU A C 1
ATOM 1270 O O . LEU A 1 170 ? -3.937 8.267 -7.453 1.00 78.75 170 LEU A O 1
ATOM 1274 N N . ASN A 1 171 ? -5.871 7.121 -7.264 1.00 82.38 171 ASN A N 1
ATOM 1275 C CA . ASN A 1 171 ? -6.352 7.299 -8.639 1.00 82.38 171 ASN A CA 1
ATOM 1276 C C . ASN A 1 171 ? -5.332 6.909 -9.738 1.00 82.38 171 ASN A C 1
ATOM 1278 O O . ASN A 1 171 ? -5.304 7.479 -10.820 1.00 82.38 171 ASN A O 1
ATOM 1282 N N . VAL A 1 172 ? -4.466 5.934 -9.458 1.00 81.88 172 VAL A N 1
ATOM 1283 C CA . VAL A 1 172 ? -3.391 5.478 -10.363 1.00 81.88 172 VAL A CA 1
ATOM 1284 C C . VAL A 1 172 ? -3.807 4.329 -11.282 1.00 81.88 172 VAL A C 1
ATOM 1286 O O . VAL A 1 172 ? -3.114 4.047 -12.250 1.00 81.88 172 VAL A O 1
ATOM 1289 N N . CYS A 1 173 ? -4.912 3.649 -10.970 1.00 79.00 173 CYS A N 1
ATOM 1290 C CA . CYS A 1 173 ? -5.445 2.518 -11.736 1.00 79.00 173 CYS A CA 1
ATOM 1291 C C . CYS A 1 173 ? -6.807 2.851 -12.359 1.00 79.00 173 CYS A C 1
ATOM 1293 O O . CYS A 1 173 ? -7.718 2.022 -12.286 1.00 79.00 173 CYS A O 1
ATOM 1295 N N . ALA A 1 174 ? -6.992 4.071 -12.880 1.00 68.00 174 ALA A N 1
ATOM 1296 C CA . ALA A 1 174 ? -8.275 4.487 -13.441 1.00 68.00 174 ALA A CA 1
ATOM 1297 C C . ALA A 1 174 ? -8.801 3.406 -14.398 1.00 68.00 174 ALA A C 1
ATOM 1299 O O . ALA A 1 174 ? -8.087 2.935 -15.284 1.00 68.00 174 ALA A O 1
ATOM 1300 N N . LYS A 1 175 ? -10.041 2.953 -14.173 1.00 56.56 175 LYS A N 1
ATOM 1301 C CA . LYS A 1 175 ? -10.693 2.089 -15.156 1.00 56.56 175 LYS A CA 1
ATOM 1302 C C . LYS A 1 175 ? -10.770 2.900 -16.445 1.00 56.56 175 LYS A C 1
ATOM 1304 O O . LYS A 1 175 ? -11.148 4.070 -16.341 1.00 56.56 175 LYS A O 1
ATOM 1309 N N . PRO A 1 176 ? -10.450 2.319 -17.615 1.00 46.41 176 PRO A N 1
ATOM 1310 C CA . PRO A 1 176 ? -10.788 2.981 -18.862 1.00 46.41 176 PRO A CA 1
ATOM 1311 C C . PRO A 1 176 ? -12.265 3.356 -18.758 1.00 46.41 176 PRO A C 1
ATOM 1313 O O . PRO A 1 176 ? -13.083 2.513 -18.360 1.00 46.41 176 PRO A O 1
ATOM 1316 N N . GLU A 1 177 ? -12.584 4.634 -18.988 1.00 42.41 177 GLU A N 1
ATOM 1317 C CA . GLU A 1 177 ? -13.979 5.031 -19.127 1.00 42.41 177 GLU A CA 1
ATOM 1318 C C . GLU A 1 177 ? -14.595 4.043 -20.115 1.00 42.41 177 GLU A C 1
ATOM 1320 O O . GLU A 1 177 ? -13.952 3.750 -21.129 1.00 42.41 177 GLU A O 1
ATOM 1325 N N . PRO A 1 178 ? -15.748 3.426 -19.797 1.00 37.16 178 PRO A N 1
ATOM 1326 C CA . PRO A 1 178 ? -16.394 2.560 -20.759 1.00 37.16 178 PRO A CA 1
ATOM 1327 C C . PRO A 1 178 ? -16.567 3.412 -22.005 1.00 37.16 178 PRO A C 1
ATOM 1329 O O . PRO A 1 178 ? -17.305 4.399 -21.963 1.00 37.16 178 PRO A O 1
ATOM 1332 N N . GLU A 1 179 ? -15.824 3.082 -23.066 1.00 38.50 179 GLU A N 1
ATOM 1333 C CA . GLU A 1 179 ? -16.042 3.678 -24.369 1.00 38.50 179 GLU A CA 1
ATOM 1334 C C . GLU A 1 179 ? -17.530 3.514 -24.595 1.00 38.50 179 GLU A C 1
ATOM 1336 O O . GLU A 1 179 ? -18.058 2.396 -24.601 1.00 38.50 179 GLU A O 1
ATOM 1341 N N . HIS A 1 180 ? -18.220 4.650 -24.615 1.00 39.75 180 HIS A N 1
ATOM 1342 C CA . HIS A 1 180 ? -19.611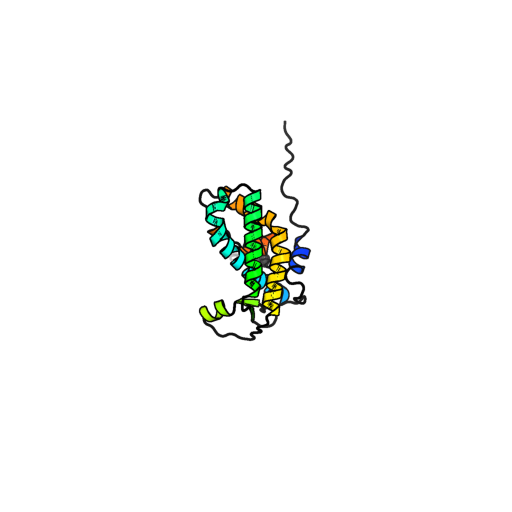 4.714 -24.968 1.00 39.75 180 HIS A CA 1
ATOM 1343 C C . HIS A 1 180 ? -19.621 4.078 -26.349 1.00 39.75 180 HIS A C 1
ATOM 1345 O O . HIS A 1 180 ? -19.173 4.712 -27.301 1.00 39.75 180 HIS A O 1
ATOM 1351 N N . GLN A 1 181 ? -20.000 2.795 -26.434 1.00 39.78 181 GLN A N 1
ATOM 1352 C CA . GLN A 1 181 ? -20.274 2.145 -27.700 1.00 39.78 181 GLN A CA 1
ATOM 1353 C C . GLN A 1 181 ? -21.285 3.077 -28.334 1.00 39.78 181 GLN A C 1
ATOM 1355 O O . GLN A 1 181 ? -22.436 3.171 -27.893 1.00 39.78 181 GLN A O 1
ATOM 1360 N N . SER A 1 182 ? -20.801 3.885 -29.268 1.00 39.31 182 SER A N 1
ATOM 1361 C CA . SER A 1 182 ? -21.631 4.632 -30.165 1.00 39.31 182 SER A CA 1
ATOM 1362 C C . SER A 1 182 ? -22.429 3.544 -30.850 1.00 39.31 182 SER A C 1
ATOM 1364 O O . SER A 1 182 ? -21.926 2.792 -31.681 1.00 39.31 182 SER A O 1
ATOM 1366 N N . ARG A 1 183 ? -23.674 3.412 -30.390 1.00 40.00 183 ARG A N 1
ATOM 1367 C CA . ARG A 1 183 ? -24.802 2.925 -31.163 1.00 40.00 183 ARG A CA 1
ATOM 1368 C C . ARG A 1 183 ? -24.839 3.741 -32.462 1.00 40.00 183 ARG A C 1
ATOM 1370 O O . ARG A 1 183 ? -25.614 4.673 -32.591 1.00 40.00 183 ARG A O 1
ATOM 1377 N N . PHE A 1 184 ? -23.935 3.442 -33.382 1.00 44.47 184 PHE A N 1
ATOM 1378 C CA . PHE A 1 184 ? -24.305 3.223 -34.763 1.00 44.47 184 PHE A CA 1
ATOM 1379 C C . PHE A 1 184 ? -24.756 1.754 -34.739 1.00 44.47 184 PHE A C 1
ATOM 1381 O O . PHE A 1 184 ? -23.945 0.844 -34.839 1.00 44.47 184 PHE A O 1
ATOM 1388 N N . GLY A 1 185 ? -25.978 1.455 -34.293 1.00 39.88 185 GLY A N 1
ATOM 1389 C CA . GLY A 1 185 ? -27.162 1.969 -34.974 1.00 39.88 185 GLY A CA 1
ATOM 1390 C C . GLY A 1 185 ? -27.152 1.376 -36.378 1.00 39.88 185 GLY A C 1
ATOM 1391 O O . GLY A 1 185 ? -27.053 2.106 -37.355 1.00 39.88 185 GLY A O 1
ATOM 1392 N N . GLY A 1 186 ? -27.051 0.043 -36.448 1.00 44.66 186 GLY A N 1
ATOM 1393 C CA . GLY A 1 186 ? -27.609 -0.691 -37.567 1.00 44.66 186 GLY A CA 1
ATOM 1394 C C . GLY A 1 186 ? -29.110 -0.622 -37.363 1.00 44.66 186 GLY A C 1
ATOM 1395 O O . GLY A 1 186 ? -29.651 -1.390 -36.572 1.00 44.66 186 GLY A O 1
ATOM 1396 N N . ASP A 1 187 ? -29.716 0.389 -37.966 1.00 41.69 187 ASP A N 1
ATOM 1397 C CA . ASP A 1 187 ? -31.149 0.453 -38.177 1.00 41.69 187 ASP A CA 1
ATOM 1398 C C . ASP A 1 187 ? -31.363 -0.106 -39.585 1.00 41.69 187 ASP A C 1
ATOM 1400 O O . ASP A 1 187 ? -31.085 0.537 -40.600 1.00 41.69 187 ASP A O 1
ATOM 1404 N N . ASP A 1 188 ? -31.705 -1.394 -39.593 1.00 49.06 188 ASP A N 1
ATOM 1405 C CA . ASP A 1 188 ? -32.486 -2.033 -40.637 1.00 49.06 188 ASP A CA 1
ATOM 1406 C C . ASP A 1 188 ? -33.822 -1.273 -40.728 1.00 49.06 188 ASP A C 1
ATOM 1408 O O . ASP A 1 188 ? -34.721 -1.513 -39.924 1.00 49.06 188 ASP A O 1
ATOM 1412 N N . ASP A 1 189 ? -33.929 -0.328 -41.662 1.00 46.50 189 ASP A N 1
ATOM 1413 C CA . ASP A 1 189 ? -35.222 0.188 -42.117 1.00 46.50 189 ASP A CA 1
ATOM 1414 C C . ASP A 1 189 ? -35.638 -0.628 -43.351 1.00 46.50 189 ASP A C 1
ATOM 1416 O O . ASP A 1 189 ? -35.251 -0.344 -44.490 1.00 46.50 189 ASP A O 1
ATOM 1420 N N . ASP A 1 190 ? -36.374 -1.704 -43.065 1.00 52.16 190 ASP A N 1
ATOM 1421 C CA . ASP A 1 190 ? -37.420 -2.249 -43.928 1.00 52.16 190 ASP A CA 1
ATOM 1422 C C . ASP A 1 190 ? -38.546 -1.205 -44.056 1.00 52.16 190 ASP A C 1
ATOM 1424 O O . ASP A 1 190 ? -38.947 -0.644 -43.042 1.00 52.16 190 ASP A O 1
ATOM 1428 N N . ASP A 1 191 ? -39.014 -0.959 -45.284 1.00 48.75 191 ASP A N 1
ATOM 1429 C CA . ASP A 1 191 ? -40.331 -0.423 -45.702 1.00 48.75 191 ASP A CA 1
ATOM 1430 C C . ASP A 1 191 ? -40.145 0.138 -47.131 1.00 48.75 191 ASP A C 1
ATOM 1432 O O . ASP A 1 191 ? -39.185 0.858 -47.400 1.00 48.75 191 ASP A O 1
ATOM 1436 N N . ASP A 1 192 ? -40.992 -0.019 -48.137 1.00 53.72 192 ASP A N 1
ATOM 1437 C CA . ASP A 1 192 ? -42.151 -0.839 -48.497 1.00 53.72 192 ASP A CA 1
ATOM 1438 C C . ASP A 1 192 ? -42.461 -0.337 -49.934 1.00 53.72 192 ASP A C 1
ATOM 1440 O O . ASP A 1 192 ? -42.206 0.834 -50.212 1.00 53.72 192 ASP A O 1
ATOM 1444 N N . ASP A 1 193 ? -42.961 -1.163 -50.857 1.00 51.25 193 ASP A N 1
ATOM 1445 C CA . ASP A 1 193 ? -43.911 -0.698 -51.893 1.00 51.25 193 ASP A CA 1
ATOM 1446 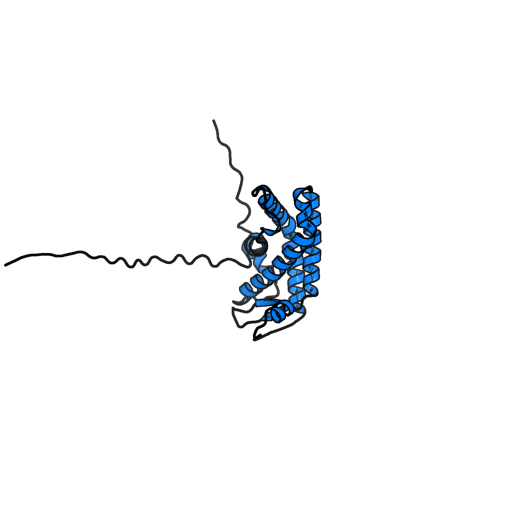C C . ASP A 1 193 ? -44.451 -1.890 -52.702 1.00 51.25 193 ASP A C 1
ATOM 1448 O O . ASP A 1 193 ? -43.835 -2.446 -53.618 1.00 51.25 193 ASP A O 1
ATOM 1452 N N . ASP A 1 194 ? -45.649 -2.274 -52.281 1.00 58.34 194 ASP A N 1
ATOM 1453 C CA . ASP A 1 194 ? -46.610 -3.178 -52.890 1.00 58.34 194 ASP A CA 1
ATOM 1454 C C . ASP A 1 194 ? -47.486 -2.333 -53.831 1.00 58.34 194 ASP A C 1
ATOM 1456 O O . ASP A 1 194 ? -48.239 -1.498 -53.342 1.00 58.34 194 ASP A O 1
ATOM 1460 N N . ASP A 1 195 ? -47.420 -2.515 -55.156 1.00 58.75 195 ASP A N 1
ATOM 1461 C CA . ASP A 1 195 ? -48.451 -1.973 -56.053 1.00 58.75 195 ASP A CA 1
ATOM 1462 C C . ASP A 1 195 ? -48.724 -2.856 -57.284 1.00 58.75 195 ASP A C 1
ATOM 1464 O O . ASP A 1 195 ? -47.855 -3.235 -58.073 1.00 58.75 195 ASP A O 1
ATOM 1468 N N . ARG A 1 196 ? -50.017 -3.161 -57.405 1.00 54.97 196 ARG A N 1
ATOM 1469 C CA . ARG A 1 196 ? -50.747 -3.974 -58.385 1.00 54.97 196 ARG A CA 1
ATOM 1470 C C . ARG A 1 196 ? -50.894 -3.328 -59.771 1.00 54.97 196 ARG A C 1
ATOM 1472 O O . ARG A 1 196 ? -51.071 -2.125 -59.886 1.00 54.97 196 ARG A O 1
ATOM 1479 N N . GLU A 1 197 ? -51.000 -4.219 -60.764 1.00 54.41 197 GLU A N 1
ATOM 1480 C CA . GLU A 1 197 ? -51.799 -4.184 -62.013 1.00 54.41 197 GLU A CA 1
ATOM 1481 C C . GLU A 1 197 ? -51.931 -2.876 -62.824 1.00 54.41 197 GLU A C 1
ATOM 1483 O O . GLU A 1 197 ? -52.643 -1.954 -62.433 1.00 54.41 197 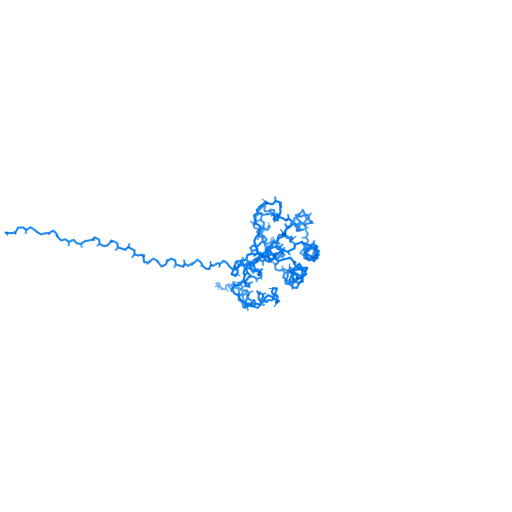GLU A O 1
ATOM 1488 N N . LEU A 1 198 ? -51.424 -2.919 -64.068 1.00 44.62 198 LEU A N 1
ATOM 1489 C CA . LEU A 1 198 ? -52.223 -2.920 -65.313 1.00 44.62 198 LEU A CA 1
ATOM 1490 C C . LEU A 1 198 ? -51.410 -3.484 -66.492 1.00 44.62 198 LEU A C 1
ATOM 1492 O O . LEU A 1 198 ? -50.221 -3.118 -66.624 1.00 44.62 198 LEU A O 1
#

Radius of gyration: 23.57 Å; Cα contacts (8 Å, |Δi|>4): 220; chains: 1; bounding box: 69×45×84 Å

Foldseek 3Di:
DDDDPPPDDDPADPCQVVLLCLQLVVQPDFLQSLQASLQLLVLLLVLLLVLCQVPPQVCLQVDDLVVNLVSSLVSLLVSLVVLLVFFWKWADDGNNTYIDGPVVDVVVDDDTDPIDTDSVSSVSSSVSSNVQVSVCSSVVSVVLNVQPVVDVDDTSNVDPSSCCRCCPRRNSNDDPDPPPPPPPPPPPDDDDDDDDDD

Nearest PDB structures (foldseek):
  4dbl-assembly2_F  TM=3.867E-01  e=7.851E+00  Escherichia coli K-12

pLDDT: mean 72.45, std 17.29, range [33.62, 90.62]